Protein AF-A0A8J7KG77-F1 (afdb_monomer_lite)

Structure (mmCIF, N/CA/C/O backbone):
data_AF-A0A8J7KG77-F1
#
_entry.id   AF-A0A8J7KG77-F1
#
loop_
_atom_site.group_PDB
_atom_site.id
_atom_site.type_symbol
_atom_site.label_atom_id
_atom_site.label_alt_id
_atom_site.label_comp_id
_atom_site.label_asym_id
_atom_site.label_entity_id
_atom_site.label_seq_id
_atom_site.pdbx_PDB_ins_code
_atom_site.Cartn_x
_atom_site.Cartn_y
_atom_site.Cartn_z
_atom_site.occupancy
_atom_site.B_iso_or_equiv
_atom_site.auth_seq_id
_atom_site.auth_comp_id
_atom_site.auth_asym_id
_atom_site.auth_atom_id
_atom_site.pdbx_PDB_model_num
ATOM 1 N N . MET A 1 1 ? 40.906 -51.447 -86.843 1.00 43.44 1 MET A N 1
ATOM 2 C CA . MET A 1 1 ? 41.491 -51.907 -85.567 1.00 43.44 1 MET A CA 1
ATOM 3 C C . MET A 1 1 ? 42.726 -51.058 -85.313 1.00 43.44 1 MET A C 1
ATOM 5 O O . MET A 1 1 ? 43.750 -51.293 -85.937 1.00 43.44 1 MET A O 1
ATOM 9 N N . GLY A 1 2 ? 42.571 -49.980 -84.543 1.00 38.06 2 GLY A N 1
ATOM 10 C CA . GLY A 1 2 ? 43.665 -49.085 -84.164 1.00 38.06 2 GLY A CA 1
ATOM 11 C C . GLY A 1 2 ? 44.073 -49.408 -82.734 1.00 38.06 2 GLY A C 1
ATOM 12 O O . GLY A 1 2 ? 43.233 -49.362 -81.841 1.00 38.06 2 GLY A O 1
ATOM 13 N N . ASN A 1 3 ? 45.322 -49.816 -82.546 1.00 41.53 3 ASN A N 1
ATOM 14 C CA . ASN A 1 3 ? 45.841 -50.273 -81.262 1.00 41.53 3 ASN A CA 1
ATOM 15 C C . ASN A 1 3 ? 46.031 -49.085 -80.308 1.00 41.53 3 ASN A C 1
ATOM 17 O O . ASN A 1 3 ? 46.708 -48.119 -80.659 1.00 41.53 3 ASN A O 1
ATOM 21 N N . ILE A 1 4 ? 45.487 -49.187 -79.094 1.00 41.19 4 ILE A N 1
ATOM 22 C CA . ILE A 1 4 ? 45.813 -48.290 -77.980 1.00 41.19 4 ILE A CA 1
ATOM 23 C C . ILE A 1 4 ? 47.243 -48.617 -77.528 1.00 41.19 4 ILE A C 1
ATOM 25 O O . ILE A 1 4 ? 47.527 -49.735 -77.099 1.00 41.19 4 ILE A O 1
ATOM 29 N N . ARG A 1 5 ? 48.160 -47.650 -77.648 1.00 48.25 5 ARG A N 1
ATOM 30 C CA . ARG A 1 5 ? 49.465 -47.700 -76.977 1.00 48.25 5 ARG A CA 1
ATOM 31 C C . ARG A 1 5 ? 49.256 -47.276 -75.527 1.00 48.25 5 ARG A C 1
ATOM 33 O O . ARG A 1 5 ? 48.979 -46.112 -75.270 1.00 48.25 5 ARG A O 1
ATOM 40 N N . ILE A 1 6 ? 49.396 -48.220 -74.600 1.00 50.28 6 ILE A N 1
ATOM 41 C CA . ILE A 1 6 ? 49.445 -47.936 -73.164 1.00 50.28 6 ILE A CA 1
ATOM 42 C C . ILE A 1 6 ? 50.819 -47.314 -72.884 1.00 50.28 6 ILE A C 1
ATOM 44 O O . ILE A 1 6 ? 51.839 -48.006 -72.928 1.00 50.28 6 ILE A O 1
ATOM 48 N N . GLY A 1 7 ? 50.846 -45.993 -72.691 1.00 53.00 7 GLY A N 1
ATOM 49 C CA . GLY A 1 7 ? 52.005 -45.281 -72.158 1.00 53.00 7 GLY A CA 1
ATOM 50 C C . GLY A 1 7 ? 52.327 -45.802 -70.759 1.00 53.00 7 GLY A C 1
ATOM 51 O O . GLY A 1 7 ? 51.435 -46.217 -70.024 1.00 53.00 7 GLY A O 1
ATOM 52 N N . THR A 1 8 ? 53.611 -45.856 -70.416 1.00 53.44 8 THR A N 1
ATOM 53 C CA . THR A 1 8 ? 54.102 -46.362 -69.128 1.00 53.44 8 THR A CA 1
ATOM 54 C C . THR A 1 8 ? 53.321 -45.755 -67.962 1.00 53.44 8 THR A C 1
ATOM 56 O O . THR A 1 8 ? 53.142 -44.542 -67.933 1.00 53.44 8 THR A O 1
ATOM 59 N N . THR A 1 9 ? 52.922 -46.581 -66.991 1.00 55.03 9 THR A N 1
ATOM 60 C CA . THR A 1 9 ? 52.127 -46.238 -65.791 1.00 55.03 9 THR A CA 1
ATOM 61 C C . THR A 1 9 ? 52.545 -44.963 -65.050 1.00 55.03 9 THR A C 1
ATOM 63 O O . THR A 1 9 ? 51.719 -44.401 -64.349 1.00 55.03 9 THR A O 1
ATOM 66 N N . ARG A 1 10 ? 53.783 -44.482 -65.220 1.00 57.12 10 ARG A N 1
ATOM 67 C CA . ARG A 1 10 ? 54.266 -43.204 -64.672 1.00 57.12 10 ARG A CA 1
ATOM 68 C C . ARG A 1 10 ? 53.520 -41.967 -65.190 1.00 57.12 10 ARG A C 1
ATOM 70 O O . ARG A 1 10 ? 53.177 -41.136 -64.375 1.00 57.12 10 ARG A O 1
ATOM 77 N N . GLY A 1 11 ? 53.195 -41.876 -66.483 1.00 58.28 11 GLY A N 1
ATOM 78 C CA . GLY A 1 11 ? 52.527 -40.676 -67.024 1.00 58.28 11 GLY A CA 1
ATOM 79 C C . GLY A 1 11 ? 51.079 -40.518 -66.550 1.00 58.28 11 GLY A C 1
ATOM 80 O O . GLY A 1 11 ? 50.645 -39.422 -66.251 1.00 58.28 11 GLY A O 1
ATOM 81 N N . PHE A 1 12 ? 50.357 -41.633 -66.399 1.00 59.19 12 PHE A N 1
ATOM 82 C CA . PHE A 1 12 ? 49.005 -41.631 -65.827 1.00 59.19 12 PHE A CA 1
ATOM 83 C C . PHE A 1 12 ? 49.008 -41.329 -64.320 1.00 59.19 12 PHE A C 1
ATOM 85 O O . PHE A 1 12 ? 48.017 -40.846 -63.795 1.00 59.19 12 PHE A O 1
ATOM 92 N N . LEU A 1 13 ? 50.097 -41.656 -63.616 1.00 59.12 13 LEU A N 1
ATOM 93 C CA . LEU A 1 13 ? 50.251 -41.327 -62.200 1.00 59.12 13 LEU A CA 1
ATOM 94 C C . LEU A 1 13 ? 50.571 -39.843 -62.010 1.00 59.12 13 LEU A C 1
ATOM 96 O O . LEU A 1 13 ? 49.993 -39.253 -61.111 1.00 59.12 13 LEU A O 1
ATOM 100 N N . ASP A 1 14 ? 51.418 -39.255 -62.859 1.00 67.56 14 ASP A N 1
ATOM 101 C CA . ASP A 1 14 ? 51.724 -37.818 -62.823 1.00 67.56 14 ASP A CA 1
ATOM 102 C C . ASP A 1 14 ? 50.456 -36.986 -63.118 1.00 67.56 14 ASP A C 1
ATOM 104 O O . ASP A 1 14 ? 50.104 -36.124 -62.323 1.00 67.56 14 ASP A O 1
ATOM 108 N N . ASP A 1 15 ? 49.677 -37.349 -64.150 1.00 67.25 15 ASP A N 1
ATOM 109 C CA . ASP A 1 15 ? 48.393 -36.686 -64.456 1.00 67.25 15 ASP A CA 1
ATOM 110 C C . ASP A 1 15 ? 47.363 -36.812 -63.306 1.00 67.25 15 ASP A C 1
ATOM 112 O O . ASP A 1 15 ? 46.512 -35.946 -63.123 1.00 67.25 15 ASP A O 1
ATOM 116 N N . VAL A 1 16 ? 47.392 -37.911 -62.538 1.00 67.69 16 VAL A N 1
ATOM 117 C CA . VAL A 1 16 ? 46.506 -38.108 -61.373 1.00 67.69 16 VAL A CA 1
ATOM 118 C C . VAL A 1 16 ? 46.992 -37.321 -60.156 1.00 67.69 16 VAL A C 1
ATOM 120 O O . VAL A 1 16 ? 46.157 -36.881 -59.374 1.00 67.69 16 VAL A O 1
ATOM 123 N N . VAL A 1 17 ? 48.305 -37.144 -59.987 1.00 72.69 17 VAL A N 1
ATOM 124 C CA . VAL A 1 17 ? 48.879 -36.308 -58.921 1.00 72.69 17 VAL A CA 1
ATOM 125 C C . VAL A 1 17 ? 48.512 -34.844 -59.150 1.00 72.69 17 VAL A C 1
ATOM 127 O O . VAL A 1 17 ? 47.977 -34.234 -58.233 1.00 72.69 17 VAL A O 1
ATOM 130 N N . ASP A 1 18 ? 48.656 -34.338 -60.377 1.00 73.38 18 ASP A N 1
ATOM 131 C CA . ASP A 1 18 ? 48.292 -32.954 -60.716 1.00 73.38 18 ASP A CA 1
ATOM 132 C C . ASP A 1 18 ? 46.799 -32.671 -60.436 1.00 73.38 18 ASP A C 1
ATOM 134 O O . ASP A 1 18 ? 46.448 -31.648 -59.860 1.00 73.38 18 ASP A O 1
ATOM 138 N N . VAL A 1 19 ? 45.903 -33.617 -60.755 1.00 74.31 19 VAL A N 1
ATOM 139 C CA . VAL A 1 19 ? 44.462 -33.482 -60.457 1.00 74.31 19 VAL A CA 1
ATOM 140 C C . VAL A 1 19 ? 44.166 -33.535 -58.954 1.00 74.31 19 VAL A C 1
ATOM 142 O O . VAL A 1 19 ? 43.202 -32.923 -58.501 1.00 74.31 19 VAL A O 1
ATOM 145 N N . VAL A 1 20 ? 44.937 -34.295 -58.172 1.00 76.44 20 VAL A N 1
ATOM 146 C CA . VAL A 1 20 ? 44.760 -34.359 -56.712 1.00 76.44 20 VAL A CA 1
ATOM 147 C C . VAL A 1 20 ? 45.238 -33.070 -56.050 1.00 76.44 20 VAL A C 1
ATOM 149 O O . VAL A 1 20 ? 44.567 -32.611 -55.128 1.00 76.44 20 VAL A O 1
ATOM 152 N N . ASP A 1 21 ? 46.329 -32.482 -56.538 1.00 79.00 21 ASP A N 1
ATOM 153 C CA . ASP A 1 21 ? 46.842 -31.199 -56.054 1.00 79.00 21 ASP A CA 1
ATOM 154 C C . ASP A 1 21 ? 45.856 -30.060 -56.384 1.00 79.00 21 ASP A C 1
ATOM 156 O O . ASP A 1 21 ? 45.461 -29.330 -55.480 1.00 79.00 21 ASP A O 1
ATOM 160 N N . ASP A 1 22 ? 45.323 -30.003 -57.614 1.00 81.44 22 ASP A N 1
ATOM 161 C CA . ASP A 1 22 ? 44.280 -29.033 -58.005 1.00 81.44 22 ASP A CA 1
ATOM 162 C C . ASP A 1 22 ? 43.001 -29.156 -57.146 1.00 81.44 22 ASP A C 1
ATOM 164 O O . ASP A 1 22 ? 42.331 -28.168 -56.834 1.00 81.44 22 ASP A O 1
ATOM 168 N N . VAL A 1 23 ? 42.621 -30.385 -56.771 1.00 81.69 23 VAL A N 1
ATOM 169 C CA . VAL A 1 23 ? 41.482 -30.628 -55.869 1.00 81.69 23 VAL A CA 1
ATOM 170 C C . VAL A 1 23 ? 41.816 -30.220 -54.433 1.00 81.69 23 VAL A C 1
ATOM 172 O O . VAL A 1 23 ? 40.918 -29.770 -53.725 1.00 81.69 23 VAL A O 1
ATOM 175 N N . GLY A 1 24 ? 43.072 -30.368 -54.008 1.00 84.25 24 GLY A N 1
ATOM 176 C CA . GLY A 1 24 ? 43.566 -29.884 -52.720 1.00 84.25 24 GLY A CA 1
ATOM 177 C C . GLY A 1 24 ? 43.442 -28.369 -52.606 1.00 84.25 24 GLY A C 1
ATOM 178 O O . GLY A 1 24 ? 42.773 -27.896 -51.692 1.00 84.25 24 GLY A O 1
ATOM 179 N N . ASP A 1 25 ? 43.958 -27.637 -53.594 1.00 85.19 25 ASP A N 1
ATOM 180 C CA . ASP A 1 25 ? 43.878 -26.171 -53.647 1.00 85.19 25 ASP A CA 1
ATOM 181 C C . ASP A 1 25 ? 42.415 -25.683 -53.613 1.00 85.19 25 ASP A C 1
ATOM 183 O O . ASP A 1 25 ? 42.076 -24.749 -52.890 1.00 85.19 25 ASP A O 1
ATOM 187 N N . PHE A 1 26 ? 41.503 -26.364 -54.320 1.00 87.50 26 PHE A N 1
ATOM 188 C CA . PHE A 1 26 ? 40.073 -26.028 -54.284 1.00 87.50 26 PHE A CA 1
ATOM 189 C C . PHE A 1 26 ? 39.419 -26.274 -52.913 1.00 87.50 26 PHE A C 1
ATOM 191 O O . PHE A 1 26 ? 38.477 -25.573 -52.537 1.00 87.50 26 PHE A O 1
ATOM 198 N N . ILE A 1 27 ? 39.861 -27.302 -52.182 1.00 87.12 27 ILE A N 1
ATOM 199 C CA . ILE A 1 27 ? 39.361 -27.597 -50.833 1.00 87.12 27 ILE A CA 1
ATOM 200 C C . ILE A 1 27 ? 39.870 -26.552 -49.839 1.00 87.12 27 ILE A C 1
ATOM 202 O O . ILE A 1 27 ? 39.088 -26.119 -48.993 1.00 87.12 27 ILE A O 1
ATOM 206 N N . ASP A 1 28 ? 41.129 -26.136 -49.962 1.00 89.12 28 ASP A N 1
ATOM 207 C CA . ASP A 1 28 ? 41.726 -25.111 -49.105 1.00 89.12 28 ASP A CA 1
ATOM 208 C C . ASP A 1 28 ? 41.032 -23.753 -49.323 1.00 89.12 28 ASP A C 1
ATOM 210 O O . ASP A 1 28 ? 40.540 -23.166 -48.359 1.00 89.12 28 ASP A O 1
ATOM 214 N N . ASP A 1 29 ? 40.821 -23.336 -50.579 1.00 90.62 29 ASP A N 1
ATOM 215 C CA . ASP A 1 29 ? 40.049 -22.125 -50.918 1.00 90.62 29 ASP A CA 1
ATOM 216 C C . ASP A 1 29 ? 38.616 -22.16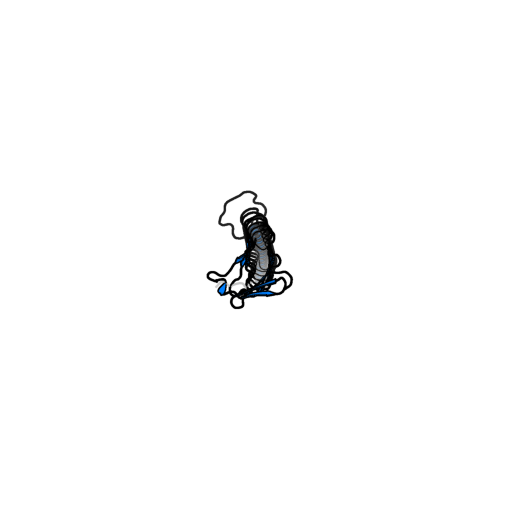1 -50.343 1.00 90.62 29 ASP A C 1
ATOM 218 O O . ASP A 1 29 ? 38.069 -21.149 -49.896 1.00 90.62 29 ASP A O 1
ATOM 222 N N . ALA A 1 30 ? 37.974 -23.334 -50.361 1.00 86.00 30 ALA A N 1
ATOM 223 C CA . ALA A 1 30 ? 36.634 -23.510 -49.806 1.00 86.00 30 ALA A CA 1
ATOM 224 C C . ALA A 1 30 ? 36.619 -23.486 -48.268 1.00 86.00 30 ALA A C 1
ATOM 226 O O . ALA A 1 30 ? 35.611 -23.083 -47.683 1.00 86.00 30 ALA A O 1
ATOM 227 N N . SER A 1 31 ? 37.703 -23.925 -47.622 1.00 92.88 31 SER A N 1
ATOM 228 C CA . SER A 1 31 ? 37.875 -23.853 -46.170 1.00 92.88 31 SER A CA 1
ATOM 229 C C . SER A 1 31 ? 38.064 -22.408 -45.720 1.00 92.88 31 SER A C 1
ATOM 231 O O . SER A 1 31 ? 37.349 -21.968 -44.823 1.00 92.88 31 SER A O 1
ATOM 233 N N . ASP A 1 32 ? 38.937 -21.656 -46.393 1.00 91.94 32 ASP A N 1
ATOM 234 C CA . ASP A 1 32 ? 39.175 -20.238 -46.101 1.00 91.94 32 ASP A CA 1
ATOM 235 C C . ASP A 1 32 ? 37.878 -19.423 -46.250 1.00 91.94 32 ASP A C 1
ATOM 237 O O . ASP A 1 32 ? 37.508 -18.644 -45.373 1.00 91.94 32 ASP A O 1
ATOM 241 N N . ALA A 1 33 ? 37.101 -19.683 -47.309 1.00 89.38 33 ALA A N 1
ATOM 242 C CA . ALA A 1 33 ? 35.799 -19.043 -47.498 1.00 89.38 33 ALA A CA 1
ATOM 243 C C . ALA A 1 33 ? 34.773 -19.403 -46.403 1.00 89.38 33 ALA A C 1
ATOM 245 O O . ALA A 1 33 ? 33.877 -18.610 -46.111 1.00 89.38 33 ALA A O 1
ATOM 246 N N . ALA A 1 34 ? 34.855 -20.603 -45.819 1.00 89.06 34 ALA A N 1
ATOM 247 C CA . ALA A 1 34 ? 33.977 -21.009 -44.724 1.00 89.06 34 ALA A CA 1
ATOM 248 C C . ALA A 1 34 ? 34.350 -20.316 -43.404 1.00 89.06 34 ALA A C 1
ATOM 250 O O . ALA A 1 34 ? 33.449 -19.964 -42.637 1.00 89.06 34 ALA A O 1
ATOM 251 N N . ASP A 1 35 ? 35.642 -20.093 -43.164 1.00 92.50 35 ASP A N 1
ATOM 252 C CA . ASP A 1 35 ? 36.131 -19.338 -42.009 1.00 92.50 35 ASP A CA 1
ATOM 253 C C . ASP A 1 35 ? 35.710 -17.861 -42.102 1.00 92.50 35 ASP A C 1
ATOM 255 O O . ASP A 1 35 ? 35.105 -17.354 -41.158 1.00 92.50 35 ASP A O 1
ATOM 259 N N . ASP A 1 36 ? 35.852 -17.222 -43.272 1.00 92.56 36 ASP A N 1
ATOM 260 C CA . ASP A 1 36 ? 35.374 -15.847 -43.515 1.00 92.56 36 ASP A CA 1
ATOM 261 C C . ASP A 1 36 ? 33.859 -15.692 -43.252 1.00 92.56 36 ASP A C 1
ATOM 263 O O . ASP A 1 36 ? 33.392 -14.688 -42.699 1.00 92.56 36 ASP A O 1
ATOM 267 N N . ILE A 1 37 ? 33.059 -16.694 -43.641 1.00 91.50 37 ILE A N 1
ATOM 268 C CA . ILE A 1 37 ? 31.612 -16.710 -43.376 1.00 91.50 37 ILE A CA 1
ATOM 269 C C . ILE A 1 37 ? 31.336 -16.822 -41.875 1.00 91.50 37 ILE A C 1
ATOM 271 O O . ILE A 1 37 ? 30.443 -16.136 -41.377 1.00 91.50 37 ILE A O 1
ATOM 275 N N . ASN A 1 38 ? 32.067 -17.675 -41.154 1.00 89.44 38 ASN A N 1
ATOM 276 C CA . ASN A 1 38 ? 31.894 -17.824 -39.709 1.00 89.44 38 ASN A CA 1
ATOM 277 C C . ASN A 1 38 ? 32.277 -16.546 -38.958 1.00 89.44 38 ASN A C 1
ATOM 279 O O . ASN A 1 38 ? 31.547 -16.148 -38.052 1.00 89.44 38 ASN A O 1
ATOM 283 N N . ASP A 1 39 ? 33.359 -15.880 -39.359 1.00 91.31 39 ASP A N 1
ATOM 284 C CA . ASP A 1 39 ? 33.757 -14.592 -38.788 1.00 91.31 39 ASP A CA 1
ATOM 285 C C . ASP A 1 39 ? 32.677 -13.531 -39.028 1.00 91.31 39 ASP A C 1
ATOM 287 O O . ASP A 1 39 ? 32.239 -12.876 -38.084 1.00 91.31 39 ASP A O 1
ATOM 291 N N . THR A 1 40 ? 32.133 -13.459 -40.247 1.00 91.56 40 THR A N 1
ATOM 292 C CA . THR A 1 40 ? 31.016 -12.552 -40.568 1.00 91.56 40 THR A CA 1
ATOM 293 C C . THR A 1 40 ? 29.765 -12.856 -39.731 1.00 91.56 40 THR A C 1
ATOM 295 O O . THR A 1 40 ? 29.065 -11.944 -39.301 1.00 91.56 40 THR A O 1
ATOM 298 N N . ILE A 1 41 ? 29.449 -14.134 -39.495 1.00 90.06 41 ILE A N 1
ATOM 299 C CA . ILE A 1 41 ? 28.313 -14.530 -38.646 1.00 90.06 41 ILE A CA 1
ATOM 300 C C . ILE A 1 41 ? 28.536 -14.082 -37.201 1.00 90.06 41 ILE A C 1
ATOM 302 O O . ILE A 1 41 ? 27.587 -13.616 -36.576 1.00 90.06 41 ILE A O 1
ATOM 306 N N . ASN A 1 42 ? 29.758 -14.212 -36.682 1.00 85.50 42 ASN A N 1
ATOM 307 C CA . ASN A 1 42 ? 30.088 -13.771 -35.329 1.00 85.50 42 ASN A CA 1
ATOM 308 C C . ASN A 1 42 ? 29.999 -12.244 -35.202 1.00 85.50 42 ASN A C 1
ATOM 310 O O . ASN A 1 42 ? 29.415 -11.764 -34.238 1.00 85.50 42 ASN A O 1
ATOM 314 N N . GLU A 1 43 ? 30.490 -11.493 -36.194 1.00 88.94 43 GLU A N 1
ATOM 315 C CA . GLU A 1 43 ? 30.331 -10.031 -36.243 1.00 88.94 43 GLU A CA 1
ATOM 316 C C . GLU A 1 43 ? 28.849 -9.626 -36.274 1.00 88.94 43 GLU A C 1
ATOM 318 O O . GLU A 1 43 ? 28.433 -8.757 -35.516 1.00 88.94 43 GLU A O 1
ATOM 323 N N . ILE A 1 44 ? 28.020 -10.303 -37.080 1.00 87.69 44 ILE A N 1
ATOM 324 C CA . ILE A 1 44 ? 26.569 -10.056 -37.120 1.00 87.69 44 ILE A CA 1
ATOM 325 C C . ILE A 1 44 ? 25.895 -10.408 -35.785 1.00 87.69 44 ILE A C 1
ATOM 327 O O . ILE A 1 44 ? 24.965 -9.717 -35.378 1.00 87.69 44 ILE A O 1
ATOM 331 N N . ASP A 1 45 ? 26.306 -11.487 -35.114 1.00 87.75 45 ASP A N 1
ATOM 332 C CA . ASP A 1 45 ? 25.754 -11.874 -33.808 1.00 87.75 45 ASP A CA 1
ATOM 333 C C . ASP A 1 45 ? 26.096 -10.839 -32.728 1.00 87.75 45 ASP A C 1
ATOM 335 O O . ASP A 1 45 ? 25.254 -10.539 -31.882 1.00 87.75 45 ASP A O 1
ATOM 339 N N . ASP A 1 46 ? 27.294 -10.257 -32.778 1.00 74.75 46 ASP A N 1
ATOM 340 C CA . ASP A 1 46 ? 27.700 -9.170 -31.885 1.00 74.75 46 ASP A CA 1
ATOM 341 C C . ASP A 1 46 ? 26.964 -7.859 -32.211 1.00 74.75 46 ASP A C 1
ATOM 343 O O . ASP A 1 46 ? 26.395 -7.256 -31.303 1.00 74.75 46 ASP A O 1
ATOM 347 N N . ASP A 1 47 ? 26.822 -7.489 -33.489 1.00 82.62 47 ASP A N 1
ATOM 348 C CA . ASP A 1 47 ? 26.005 -6.338 -33.907 1.00 82.62 47 ASP A CA 1
ATOM 349 C C . ASP A 1 47 ? 24.531 -6.499 -33.482 1.00 82.62 47 ASP A C 1
ATOM 351 O O . ASP A 1 47 ? 23.877 -5.540 -33.076 1.00 82.62 47 ASP A O 1
ATOM 355 N N . ILE A 1 48 ? 23.973 -7.714 -33.561 1.00 78.12 48 ILE A N 1
ATOM 356 C CA . ILE A 1 48 ? 22.601 -7.999 -33.115 1.00 78.12 48 ILE A CA 1
ATOM 357 C C . ILE A 1 48 ? 22.471 -7.863 -31.594 1.00 78.12 48 ILE A C 1
ATOM 359 O O . ILE A 1 48 ? 21.424 -7.401 -31.136 1.00 78.12 48 ILE A O 1
ATOM 363 N N . LYS A 1 49 ? 23.488 -8.253 -30.814 1.00 71.38 49 LYS A N 1
ATOM 364 C CA . LYS A 1 49 ? 23.500 -8.041 -29.356 1.00 71.38 49 LYS A CA 1
ATOM 365 C C . LYS A 1 49 ? 23.564 -6.558 -29.017 1.00 71.38 49 LYS A C 1
ATOM 367 O O . LYS A 1 49 ? 22.754 -6.115 -28.214 1.00 71.38 49 LYS A O 1
ATOM 372 N N . ASP A 1 50 ? 24.435 -5.800 -29.679 1.00 70.25 50 ASP A N 1
ATOM 373 C CA . ASP A 1 50 ? 24.550 -4.353 -29.472 1.00 70.25 50 ASP A CA 1
ATOM 374 C C . ASP A 1 50 ? 23.233 -3.637 -29.822 1.00 70.25 50 ASP A C 1
ATOM 376 O O . ASP A 1 50 ? 22.755 -2.792 -29.069 1.00 70.25 50 ASP A O 1
ATOM 380 N N . ILE A 1 51 ? 22.578 -4.033 -30.921 1.00 70.44 51 ILE A N 1
ATOM 381 C CA . ILE A 1 51 ? 21.251 -3.522 -31.295 1.00 70.44 51 ILE A CA 1
ATOM 382 C C . ILE A 1 51 ? 20.181 -3.929 -30.269 1.00 70.44 51 ILE A C 1
ATOM 384 O O . ILE A 1 51 ? 19.278 -3.145 -29.987 1.00 70.44 51 ILE A O 1
ATOM 388 N N . ALA A 1 52 ? 20.230 -5.152 -29.734 1.00 61.50 52 ALA A N 1
ATOM 389 C CA . ALA A 1 52 ? 19.279 -5.608 -28.721 1.00 61.50 52 ALA A CA 1
ATOM 390 C C . ALA A 1 52 ? 19.430 -4.829 -27.405 1.00 61.50 52 ALA A C 1
ATOM 392 O O . ALA A 1 52 ? 18.415 -4.465 -26.815 1.00 61.50 52 ALA A O 1
ATOM 393 N N . ASP A 1 53 ? 20.664 -4.516 -27.010 1.00 59.62 53 ASP A N 1
ATOM 394 C CA . ASP A 1 53 ? 20.961 -3.670 -25.854 1.00 59.62 53 ASP A CA 1
ATOM 395 C C . ASP A 1 53 ? 20.493 -2.216 -26.095 1.00 59.62 53 ASP A C 1
ATOM 397 O O . ASP A 1 53 ? 19.900 -1.612 -25.204 1.00 59.62 53 ASP A O 1
ATOM 401 N N . GLU A 1 54 ? 20.621 -1.675 -27.317 1.00 57.53 54 GLU A N 1
ATOM 402 C CA . GLU A 1 54 ? 20.069 -0.351 -27.676 1.00 57.53 54 GLU A CA 1
ATOM 403 C C . GLU A 1 54 ? 18.529 -0.272 -27.581 1.00 57.53 54 GLU A C 1
ATOM 405 O O . GLU A 1 54 ? 17.981 0.817 -27.402 1.00 57.53 54 GLU A O 1
ATOM 410 N N . PHE A 1 55 ? 17.810 -1.397 -27.693 1.00 56.03 55 PHE A N 1
ATOM 411 C CA . PHE A 1 55 ? 16.349 -1.443 -27.530 1.00 56.03 55 PHE A CA 1
ATOM 412 C C . PHE A 1 55 ? 15.887 -1.641 -26.079 1.00 56.03 55 PHE A C 1
ATOM 414 O O . PHE A 1 55 ? 14.709 -1.404 -25.799 1.00 56.03 55 PHE A O 1
ATOM 421 N N . ASP A 1 56 ? 16.773 -2.058 -25.172 1.00 53.47 56 ASP A N 1
ATOM 422 C CA . ASP A 1 56 ? 16.483 -2.165 -23.734 1.00 53.47 56 ASP A CA 1
ATOM 423 C C . ASP A 1 56 ? 16.793 -0.856 -22.967 1.00 53.47 56 ASP A C 1
ATOM 425 O O . ASP A 1 56 ? 16.438 -0.731 -21.794 1.00 53.47 56 ASP A O 1
ATOM 429 N N . ASP A 1 57 ? 17.342 0.160 -23.645 1.00 47.91 57 ASP A N 1
ATOM 430 C CA . ASP A 1 57 ? 17.661 1.494 -23.106 1.00 47.91 57 ASP A CA 1
ATOM 431 C C . ASP A 1 57 ? 16.548 2.549 -23.330 1.00 47.91 57 ASP A C 1
ATOM 433 O O . ASP A 1 57 ? 16.807 3.752 -23.468 1.00 47.91 57 ASP A O 1
ATOM 437 N N . ASP A 1 58 ? 15.274 2.144 -23.321 1.00 49.50 58 ASP A N 1
ATOM 438 C CA . ASP A 1 58 ? 14.174 3.111 -23.225 1.00 49.50 58 ASP A CA 1
ATOM 439 C C . ASP A 1 58 ? 14.127 3.726 -21.807 1.00 49.50 58 ASP A C 1
ATOM 441 O O . ASP A 1 58 ? 13.452 3.241 -20.894 1.00 49.50 58 ASP A O 1
ATOM 445 N N . ASP A 1 59 ? 14.782 4.890 -21.700 1.00 52.53 59 ASP A N 1
ATOM 446 C CA . ASP A 1 59 ? 14.285 6.103 -21.032 1.00 52.53 59 ASP A CA 1
ATOM 447 C C . ASP A 1 59 ? 14.960 6.541 -19.720 1.00 52.53 59 ASP A C 1
ATOM 449 O O . ASP A 1 59 ? 14.347 6.539 -18.646 1.00 52.53 59 ASP A O 1
ATOM 453 N N . ASP A 1 60 ? 16.186 7.057 -19.851 1.00 54.22 60 ASP A N 1
ATOM 454 C CA . ASP A 1 60 ? 16.817 7.916 -18.838 1.00 54.22 60 ASP A CA 1
ATOM 455 C C . ASP A 1 60 ? 17.105 9.359 -19.319 1.00 54.22 60 ASP A C 1
ATOM 457 O O . ASP A 1 60 ? 17.763 10.104 -18.596 1.00 54.22 60 ASP A O 1
ATOM 461 N N . ASN A 1 61 ? 16.609 9.807 -20.488 1.00 41.91 61 ASN A N 1
ATOM 462 C CA . ASN A 1 61 ? 16.734 11.213 -20.939 1.00 41.91 61 ASN A CA 1
ATOM 463 C C . ASN A 1 61 ? 15.716 11.642 -22.032 1.00 41.91 61 ASN A C 1
ATOM 465 O O . ASN A 1 61 ? 16.126 12.146 -23.078 1.00 41.91 61 ASN A O 1
ATOM 469 N N . ASP A 1 62 ? 14.402 11.520 -21.812 1.00 43.59 62 ASP A N 1
ATOM 470 C CA . ASP A 1 62 ? 13.434 12.350 -22.557 1.00 43.59 62 ASP A CA 1
ATOM 471 C C . ASP A 1 62 ? 12.804 13.414 -21.647 1.00 43.59 62 ASP A C 1
ATOM 473 O O . ASP A 1 62 ? 11.850 13.184 -20.899 1.00 43.59 62 ASP A O 1
ATOM 477 N N . ASP A 1 63 ? 13.347 14.629 -21.702 1.00 40.38 63 ASP A N 1
ATOM 478 C CA . ASP A 1 63 ? 12.787 15.810 -21.054 1.00 40.38 63 ASP A CA 1
ATOM 479 C C . ASP A 1 63 ? 11.569 16.393 -21.799 1.00 40.38 63 ASP A C 1
ATOM 481 O O . ASP A 1 63 ? 10.996 17.400 -21.362 1.00 40.38 63 ASP A O 1
ATOM 485 N N . ASN A 1 64 ? 11.094 15.754 -22.875 1.00 40.00 64 ASN A N 1
ATOM 486 C CA . ASN A 1 64 ? 10.038 16.289 -23.716 1.00 40.00 64 ASN A CA 1
ATOM 487 C C . ASN A 1 64 ? 8.770 15.426 -23.722 1.00 40.00 64 ASN A C 1
ATOM 489 O O . ASN A 1 64 ? 8.620 14.434 -24.421 1.00 40.00 64 ASN A O 1
ATOM 493 N N . GLY A 1 65 ? 7.777 15.898 -22.969 1.00 46.03 65 GLY A N 1
ATOM 494 C CA . GLY A 1 65 ? 6.453 15.299 -22.863 1.00 46.03 65 GLY A CA 1
ATOM 495 C C . GLY A 1 65 ? 5.745 14.965 -24.166 1.00 46.03 65 GLY A C 1
ATOM 496 O O . GLY A 1 65 ? 4.982 15.784 -24.677 1.00 46.03 65 GLY A O 1
ATOM 497 N N . GLY A 1 66 ? 5.881 13.720 -24.602 1.00 33.19 66 GLY A N 1
ATOM 498 C CA . GLY A 1 66 ? 4.930 13.043 -25.467 1.00 33.19 66 GLY A CA 1
ATOM 499 C C . GLY A 1 66 ? 3.898 12.292 -24.629 1.00 33.19 66 GLY A C 1
ATOM 500 O O . GLY A 1 66 ? 4.240 11.406 -23.856 1.00 33.19 66 GLY A O 1
ATOM 501 N N . SER A 1 67 ? 2.623 12.647 -24.786 1.00 46.59 67 SER A N 1
ATOM 502 C CA . SER A 1 67 ? 1.473 11.836 -24.366 1.00 46.59 67 SER A CA 1
ATOM 503 C C . SER A 1 67 ? 1.417 10.574 -25.233 1.00 46.59 67 SER A C 1
ATOM 505 O O . SER A 1 67 ? 0.609 10.504 -26.158 1.00 46.59 67 SER A O 1
ATOM 507 N N . ASP A 1 68 ? 2.303 9.609 -24.995 1.00 49.12 68 ASP A N 1
ATOM 508 C CA . ASP A 1 68 ? 2.121 8.263 -25.528 1.00 49.12 68 ASP A CA 1
ATOM 509 C C . ASP A 1 68 ? 1.472 7.381 -24.461 1.00 49.12 68 ASP A C 1
ATOM 511 O O . ASP A 1 68 ? 2.095 6.929 -23.504 1.00 49.12 68 ASP A O 1
ATOM 515 N N . ASN A 1 69 ? 0.183 7.131 -24.656 1.00 41.91 69 ASN A N 1
ATOM 516 C CA . ASN A 1 69 ? -0.652 6.316 -23.785 1.00 41.91 69 ASN A CA 1
ATOM 517 C C . ASN A 1 69 ? -0.372 4.802 -23.956 1.00 41.91 69 ASN A C 1
ATOM 519 O O . ASN A 1 69 ? -1.124 3.988 -23.424 1.00 41.91 69 ASN A O 1
ATOM 523 N N . ASN A 1 70 ? 0.656 4.425 -24.731 1.00 45.34 70 ASN A N 1
ATOM 524 C CA . ASN A 1 70 ? 1.116 3.052 -24.959 1.00 45.34 70 ASN A CA 1
ATOM 525 C C . ASN A 1 70 ? 2.522 2.775 -24.406 1.00 45.34 70 ASN A C 1
ATOM 527 O O . ASN A 1 70 ? 3.087 1.725 -24.731 1.00 45.34 70 ASN A O 1
ATOM 531 N N . LYS A 1 71 ? 3.102 3.662 -23.583 1.00 52.50 71 LYS A N 1
ATOM 532 C CA . LYS A 1 71 ? 4.371 3.353 -22.915 1.00 52.50 71 LYS A CA 1
ATOM 533 C C . LYS A 1 71 ? 4.176 2.084 -22.084 1.00 52.50 71 LYS A C 1
ATOM 535 O O . LYS A 1 71 ? 3.330 2.042 -21.190 1.00 52.50 71 LYS A O 1
ATOM 540 N N . LYS A 1 72 ? 4.872 1.005 -22.460 1.00 51.88 72 LYS A N 1
ATOM 541 C CA . LYS A 1 72 ? 4.823 -0.258 -21.714 1.00 51.88 72 LYS A CA 1
ATOM 542 C C . LYS A 1 72 ? 5.189 0.045 -20.254 1.00 51.88 72 LYS A C 1
ATOM 544 O O . LYS A 1 72 ? 6.054 0.896 -20.044 1.00 51.88 72 LYS A O 1
ATOM 549 N N . PRO A 1 73 ? 4.565 -0.625 -19.267 1.00 58.69 73 PRO A N 1
ATOM 550 C CA . PRO A 1 73 ? 4.955 -0.447 -17.872 1.00 58.69 73 PRO A CA 1
ATOM 551 C C . PRO A 1 73 ? 6.467 -0.651 -17.751 1.00 58.69 73 PRO A C 1
ATOM 553 O O . PRO A 1 73 ? 6.977 -1.621 -18.327 1.00 58.69 73 PRO A O 1
ATOM 556 N N . LYS A 1 74 ? 7.177 0.237 -17.043 1.00 76.56 74 LYS A N 1
ATOM 557 C CA . LYS A 1 74 ? 8.591 -0.004 -16.718 1.00 76.56 74 LYS A CA 1
ATOM 558 C C . LYS A 1 74 ? 8.627 -1.272 -15.861 1.00 76.56 74 LYS A C 1
ATOM 560 O O . LYS A 1 74 ? 7.889 -1.382 -14.888 1.00 76.56 74 LYS A O 1
ATOM 565 N N . GLN A 1 75 ? 9.393 -2.277 -16.261 1.00 86.56 75 GLN A N 1
ATOM 566 C CA . GLN A 1 75 ? 9.327 -3.602 -15.645 1.00 86.56 75 GLN A CA 1
ATOM 567 C C . GLN A 1 75 ? 10.713 -4.094 -15.256 1.00 86.56 75 GLN A C 1
ATOM 569 O O . GLN A 1 75 ? 11.650 -3.981 -16.041 1.00 86.56 75 GLN A O 1
ATOM 574 N N . GLY A 1 76 ? 10.795 -4.699 -14.077 1.00 88.50 76 GLY A N 1
ATOM 575 C CA . GLY A 1 76 ? 11.932 -5.469 -13.609 1.00 88.50 76 GLY A CA 1
ATOM 576 C C . GLY A 1 76 ? 12.067 -6.826 -14.297 1.00 88.50 76 GLY A C 1
ATOM 577 O O . GLY A 1 76 ? 11.419 -7.127 -15.314 1.00 88.50 76 GLY A O 1
ATOM 578 N N . ASP A 1 77 ? 12.929 -7.661 -13.734 1.00 88.31 77 ASP A N 1
ATOM 579 C CA . ASP A 1 77 ? 13.199 -9.029 -14.155 1.00 88.31 77 ASP A CA 1
ATOM 580 C C . ASP A 1 77 ? 13.101 -10.002 -12.970 1.00 88.31 77 ASP A C 1
ATOM 582 O O . ASP A 1 77 ? 12.276 -9.821 -12.089 1.00 88.31 77 ASP A O 1
ATOM 586 N N . ASN A 1 78 ? 13.843 -11.113 -12.991 1.00 91.81 78 ASN A N 1
ATOM 587 C CA . ASN A 1 78 ? 13.786 -12.101 -11.910 1.00 91.81 78 ASN A CA 1
ATOM 588 C C . ASN A 1 78 ? 14.851 -11.869 -10.819 1.00 91.81 78 ASN A C 1
ATOM 590 O O . ASN A 1 78 ? 15.182 -12.793 -10.066 1.00 91.81 78 ASN A O 1
ATOM 594 N N . ARG A 1 79 ? 15.498 -10.704 -10.822 1.00 94.38 79 ARG A N 1
ATOM 595 C CA . ARG A 1 79 ? 16.577 -10.314 -9.914 1.00 94.38 79 ARG A CA 1
ATOM 596 C C . ARG A 1 79 ? 16.148 -9.053 -9.181 1.00 94.38 79 ARG A C 1
ATOM 598 O O . ARG A 1 79 ? 15.334 -8.299 -9.671 1.00 94.38 79 ARG A O 1
ATOM 605 N N . ASN A 1 80 ? 16.837 -8.753 -8.087 1.00 95.50 80 ASN A N 1
ATOM 606 C CA . ASN A 1 80 ? 16.676 -7.480 -7.395 1.00 95.50 80 ASN A CA 1
ATOM 607 C C . ASN A 1 80 ? 17.011 -6.303 -8.329 1.00 95.50 80 ASN A C 1
ATOM 609 O O . ASN A 1 80 ? 18.159 -6.161 -8.774 1.00 95.50 80 ASN A O 1
ATOM 613 N N . ASN A 1 81 ? 16.038 -5.439 -8.573 1.00 93.19 81 ASN A N 1
ATOM 614 C CA . ASN A 1 81 ? 16.129 -4.287 -9.448 1.00 93.19 81 ASN A CA 1
ATOM 615 C C . ASN A 1 81 ? 16.108 -2.967 -8.661 1.00 93.19 81 ASN A C 1
ATOM 617 O O . ASN A 1 81 ? 15.717 -2.892 -7.496 1.00 93.19 81 ASN A O 1
ATOM 621 N N . ASN A 1 82 ? 16.575 -1.902 -9.311 1.00 95.44 82 ASN A N 1
ATOM 622 C CA . ASN A 1 82 ? 16.453 -0.529 -8.829 1.00 95.44 82 ASN A CA 1
ATOM 623 C C . ASN A 1 82 ? 15.784 0.287 -9.934 1.00 95.44 82 ASN A C 1
ATOM 625 O O . ASN A 1 82 ? 16.457 0.776 -10.840 1.00 95.44 82 ASN A O 1
ATOM 629 N N . LEU A 1 83 ? 14.459 0.347 -9.883 1.00 93.88 83 LEU A N 1
ATOM 630 C CA . LEU A 1 83 ? 13.606 0.932 -10.904 1.00 93.88 83 LEU A CA 1
ATOM 631 C C . LEU A 1 83 ? 13.233 2.359 -10.508 1.00 93.88 83 LEU A C 1
ATOM 633 O O . LEU A 1 83 ? 12.970 2.644 -9.338 1.00 93.88 83 LEU A O 1
ATOM 637 N N . LYS A 1 84 ? 13.214 3.265 -11.488 1.00 95.88 84 LYS A N 1
ATOM 638 C CA . LYS A 1 84 ? 12.877 4.673 -11.267 1.00 95.88 84 LYS A CA 1
ATOM 639 C C . LYS A 1 84 ? 11.919 5.185 -12.337 1.00 95.88 84 LYS A C 1
ATOM 641 O O . LYS A 1 84 ? 12.163 5.019 -13.535 1.00 95.88 84 LYS A O 1
ATOM 646 N N . GLY A 1 85 ? 10.859 5.837 -11.882 1.00 92.69 85 GLY A N 1
ATOM 647 C CA . GLY A 1 85 ? 9.927 6.608 -12.685 1.00 92.69 85 GLY A CA 1
ATOM 648 C C . GLY A 1 85 ? 10.525 7.928 -13.159 1.00 92.69 85 GLY A C 1
ATOM 649 O O . GLY A 1 85 ? 11.730 8.201 -13.068 1.00 92.69 85 GLY A O 1
ATOM 650 N N . THR A 1 86 ? 9.667 8.753 -13.723 1.00 91.94 86 THR A N 1
ATOM 651 C CA . THR A 1 86 ? 9.958 10.027 -14.363 1.00 91.94 86 THR A CA 1
ATOM 652 C C . THR A 1 86 ? 9.524 11.170 -13.443 1.00 91.94 86 THR A C 1
ATOM 654 O O . THR A 1 86 ? 9.912 11.192 -12.290 1.00 91.94 86 THR A O 1
ATOM 657 N N . ASN A 1 87 ? 8.849 12.207 -13.930 1.00 93.38 87 ASN A N 1
ATOM 658 C CA . ASN A 1 87 ? 8.145 13.167 -13.061 1.00 93.38 87 ASN A CA 1
ATOM 659 C C . ASN A 1 87 ? 6.674 13.279 -13.502 1.00 93.38 87 ASN A C 1
ATOM 661 O O . ASN A 1 87 ? 6.069 14.352 -13.417 1.00 93.38 87 ASN A O 1
ATOM 665 N N . ARG A 1 88 ? 6.175 12.210 -14.115 1.00 94.69 88 ARG A N 1
ATOM 666 C CA . ARG A 1 88 ? 4.831 12.023 -14.647 1.00 94.69 88 ARG A CA 1
ATOM 667 C C . ARG A 1 88 ? 4.310 10.733 -14.037 1.00 94.69 88 ARG A C 1
ATOM 669 O O . ARG A 1 88 ? 5.114 9.913 -13.641 1.00 94.69 88 ARG A O 1
ATOM 676 N N . ASP A 1 89 ? 3.007 10.545 -14.131 1.00 95.94 89 ASP A N 1
ATOM 677 C CA . ASP A 1 89 ? 2.331 9.304 -13.777 1.00 95.94 89 ASP A CA 1
ATOM 678 C C . ASP A 1 89 ? 2.981 8.107 -14.494 1.00 95.94 89 ASP A C 1
ATOM 680 O O . ASP A 1 89 ? 2.916 7.977 -15.726 1.00 95.94 89 ASP A O 1
ATOM 684 N N . ASP A 1 90 ? 3.613 7.236 -13.721 1.00 93.31 90 ASP A N 1
ATOM 685 C CA . ASP A 1 90 ? 4.295 6.038 -14.177 1.00 93.31 90 ASP A CA 1
ATOM 686 C C . ASP A 1 90 ? 3.567 4.770 -13.714 1.00 93.31 90 ASP A C 1
ATOM 688 O O . ASP A 1 90 ? 2.781 4.747 -12.769 1.00 93.31 90 ASP A O 1
ATOM 692 N N . SER A 1 91 ? 3.823 3.663 -14.411 1.00 96.31 91 SER A N 1
ATOM 693 C CA . SER A 1 91 ? 3.417 2.334 -13.958 1.00 96.31 91 SER A CA 1
ATOM 694 C C . SER A 1 91 ? 4.629 1.420 -13.980 1.00 96.31 91 SER A C 1
ATOM 696 O O . SER A 1 91 ? 5.199 1.179 -15.051 1.00 96.31 91 SER A O 1
ATOM 698 N N . ILE A 1 92 ? 5.034 0.948 -12.800 1.00 95.31 92 ILE A N 1
ATOM 699 C CA . ILE A 1 92 ? 6.297 0.235 -12.595 1.00 95.31 92 ILE A CA 1
ATOM 700 C C . ILE A 1 92 ? 6.053 -1.073 -11.841 1.00 95.31 92 ILE A C 1
ATOM 702 O O . ILE A 1 92 ? 5.394 -1.060 -10.809 1.00 95.31 92 ILE A O 1
ATOM 706 N N . SER A 1 93 ? 6.589 -2.191 -12.336 1.00 96.88 93 SER A N 1
ATOM 707 C CA . SER A 1 93 ? 6.462 -3.521 -11.710 1.00 96.88 93 SER A CA 1
ATOM 708 C C . SER A 1 93 ? 7.832 -4.163 -11.492 1.00 96.88 93 SER A C 1
ATOM 710 O O . SER A 1 93 ? 8.638 -4.190 -12.423 1.00 96.88 93 SER A O 1
ATOM 712 N N . GLY A 1 94 ? 8.092 -4.659 -10.280 1.00 96.00 94 GLY A N 1
ATOM 713 C CA . GLY A 1 94 ? 9.339 -5.317 -9.870 1.00 96.00 94 GLY A CA 1
ATOM 714 C C . GLY A 1 94 ? 9.484 -6.750 -10.391 1.00 96.00 94 GLY A C 1
ATOM 715 O O . GLY A 1 94 ? 10.547 -7.135 -10.869 1.00 96.00 94 GLY A O 1
ATOM 716 N N . LYS A 1 95 ? 8.366 -7.483 -10.488 1.00 96.19 95 LYS A N 1
ATOM 717 C CA . LYS A 1 95 ? 8.280 -8.915 -10.827 1.00 96.19 95 LYS A CA 1
ATOM 718 C C . LYS A 1 95 ? 8.806 -9.853 -9.739 1.00 96.19 95 LYS A C 1
ATOM 720 O O . LYS A 1 95 ? 8.025 -10.255 -8.888 1.00 96.19 95 LYS A O 1
ATOM 725 N N . LEU A 1 96 ? 10.027 -10.379 -9.856 1.00 95.06 96 LEU A N 1
ATOM 726 C CA . LEU A 1 96 ? 10.583 -11.269 -8.832 1.00 95.06 96 LEU A CA 1
ATOM 727 C C . LEU A 1 96 ? 11.883 -10.683 -8.316 1.00 95.06 96 LEU A C 1
ATOM 729 O O . LEU A 1 96 ? 12.753 -10.329 -9.102 1.00 95.06 96 LEU A O 1
ATOM 733 N N . GLY A 1 97 ? 12.112 -10.818 -7.020 1.00 96.06 97 GLY A N 1
ATOM 734 C CA . GLY A 1 97 ? 13.333 -10.337 -6.395 1.00 96.06 97 GLY A CA 1
ATOM 735 C C . GLY A 1 97 ? 12.987 -9.354 -5.298 1.00 96.06 97 GLY A C 1
ATOM 736 O O . GLY A 1 97 ? 11.835 -9.097 -5.028 1.00 96.06 97 GLY A O 1
ATOM 737 N N . ASN A 1 98 ? 14.001 -8.863 -4.599 1.00 98.38 98 ASN A N 1
ATOM 738 C CA . ASN A 1 98 ? 13.798 -7.825 -3.595 1.00 98.38 98 ASN A CA 1
ATOM 739 C C . ASN A 1 98 ? 14.145 -6.485 -4.232 1.00 98.38 98 ASN A C 1
ATOM 741 O O . ASN A 1 98 ? 15.328 -6.111 -4.287 1.00 98.38 98 ASN A O 1
ATOM 745 N N . ASP A 1 99 ? 13.135 -5.794 -4.719 1.00 98.06 99 ASP A N 1
ATOM 746 C CA . ASP A 1 99 ? 13.260 -4.642 -5.583 1.00 98.06 99 ASP A CA 1
ATOM 747 C C . ASP A 1 99 ? 13.246 -3.329 -4.810 1.00 98.06 99 ASP A C 1
ATOM 749 O O . ASP A 1 99 ? 12.812 -3.205 -3.661 1.00 98.06 99 ASP A O 1
ATOM 753 N N . ARG A 1 100 ? 13.792 -2.304 -5.456 1.00 98.38 100 ARG A N 1
ATOM 754 C CA . ARG A 1 100 ? 13.630 -0.912 -5.060 1.00 98.38 100 ARG A CA 1
ATOM 755 C C . ARG A 1 100 ? 12.957 -0.181 -6.208 1.00 98.38 100 ARG A C 1
ATOM 757 O O . ARG A 1 100 ? 13.514 -0.150 -7.301 1.00 98.38 100 ARG A O 1
ATOM 764 N N . ILE A 1 101 ? 11.817 0.442 -5.943 1.00 98.25 101 ILE A N 1
ATOM 765 C CA . ILE A 1 101 ? 11.021 1.157 -6.940 1.00 98.25 101 ILE A CA 1
ATOM 766 C C . ILE A 1 101 ? 10.761 2.578 -6.438 1.00 98.25 101 ILE A C 1
ATOM 768 O O . ILE A 1 101 ? 10.252 2.757 -5.337 1.00 98.25 101 ILE A O 1
ATOM 772 N N . GLU A 1 102 ? 11.133 3.584 -7.227 1.00 98.31 102 GLU A N 1
ATOM 773 C CA . GLU A 1 102 ? 10.901 5.007 -6.931 1.00 98.31 102 GLU A CA 1
ATOM 774 C C . GLU A 1 102 ? 10.009 5.625 -8.021 1.00 98.31 102 GLU A C 1
ATOM 776 O O . GLU A 1 102 ? 10.440 5.668 -9.172 1.00 98.31 102 GLU A O 1
ATOM 781 N N . GLY A 1 103 ? 8.810 6.108 -7.682 1.00 97.25 103 GLY A N 1
ATOM 782 C CA . GLY A 1 103 ? 7.875 6.783 -8.600 1.00 97.25 103 GLY A CA 1
ATOM 783 C C . GLY A 1 103 ? 8.318 8.202 -8.977 1.00 97.25 103 GLY A C 1
ATOM 784 O O . GLY A 1 103 ? 8.436 8.531 -10.159 1.00 97.25 103 GLY A O 1
ATOM 785 N N . ARG A 1 104 ? 8.794 8.956 -7.973 1.00 97.19 104 ARG A N 1
ATOM 786 C CA . ARG A 1 104 ? 9.293 10.347 -8.001 1.00 97.19 104 ARG A CA 1
ATOM 787 C C . ARG A 1 104 ? 8.210 11.419 -7.969 1.00 97.19 104 ARG A C 1
ATOM 789 O O . ARG A 1 104 ? 8.111 12.141 -6.991 1.00 97.19 104 ARG A O 1
ATOM 796 N N . LYS A 1 105 ? 7.570 11.740 -9.082 1.00 96.00 105 LYS A N 1
ATOM 797 C CA . LYS A 1 105 ? 6.501 12.745 -9.099 1.00 96.00 105 LYS A CA 1
ATOM 798 C C . LYS A 1 105 ? 5.469 12.284 -10.091 1.00 96.00 105 LYS A C 1
ATOM 800 O O . LYS A 1 105 ? 5.862 11.821 -11.153 1.00 96.00 105 LYS A O 1
ATOM 805 N N . GLY A 1 106 ? 4.231 12.683 -9.863 1.00 97.00 106 GLY A N 1
ATOM 806 C CA . GLY A 1 106 ? 3.114 12.225 -10.680 1.00 97.00 106 GLY A CA 1
ATOM 807 C C . GLY A 1 106 ? 2.229 11.352 -9.818 1.00 97.00 106 GLY A C 1
ATOM 808 O O . GLY A 1 106 ? 2.557 11.143 -8.666 1.00 97.00 106 GLY A O 1
ATOM 809 N N . ASP A 1 107 ? 1.096 10.928 -10.351 1.00 98.44 107 ASP A N 1
ATOM 810 C CA . ASP A 1 107 ? 0.234 9.961 -9.676 1.00 98.44 107 ASP A CA 1
ATOM 811 C C . ASP A 1 107 ? 0.636 8.558 -10.174 1.00 98.44 107 ASP A C 1
ATOM 813 O O . ASP A 1 107 ? 0.236 8.131 -11.265 1.00 98.44 107 ASP A O 1
ATOM 817 N N . ASP A 1 108 ? 1.496 7.875 -9.425 1.00 98.31 108 ASP A N 1
ATOM 818 C CA . ASP A 1 108 ? 2.199 6.667 -9.855 1.00 98.31 108 ASP A CA 1
ATOM 819 C C . ASP A 1 108 ? 1.477 5.372 -9.459 1.00 98.31 108 ASP A C 1
ATOM 821 O O . ASP A 1 108 ? 0.715 5.306 -8.500 1.00 98.31 108 ASP A O 1
ATOM 825 N N . ARG A 1 109 ? 1.737 4.287 -10.199 1.00 98.50 109 ARG A N 1
ATOM 826 C CA . ARG A 1 109 ? 1.340 2.920 -9.822 1.00 98.50 109 ARG A CA 1
ATOM 827 C C . ARG A 1 109 ? 2.546 2.011 -9.705 1.00 98.50 109 ARG A C 1
ATOM 829 O O . ARG A 1 109 ? 3.144 1.648 -10.724 1.00 98.50 109 ARG A O 1
ATOM 836 N N . LEU A 1 110 ? 2.867 1.598 -8.488 1.00 98.56 110 LEU A N 1
ATOM 837 C CA . LEU A 1 110 ? 4.052 0.807 -8.178 1.00 98.56 110 LEU A CA 1
ATOM 838 C C . LEU A 1 110 ? 3.647 -0.585 -7.678 1.00 98.56 110 LEU A C 1
ATOM 840 O O . LEU A 1 110 ? 2.849 -0.708 -6.752 1.00 98.56 110 LEU A O 1
ATOM 844 N N . PHE A 1 111 ? 4.220 -1.628 -8.275 1.00 98.56 111 PHE A N 1
ATOM 845 C CA . PHE A 1 111 ? 3.976 -3.029 -7.925 1.00 98.56 111 PHE A CA 1
ATOM 846 C C . PHE A 1 111 ? 5.305 -3.701 -7.546 1.00 98.56 111 PHE A C 1
ATOM 848 O O . PHE A 1 111 ? 6.202 -3.762 -8.386 1.00 98.56 111 PHE A O 1
ATOM 855 N N . GLY A 1 112 ? 5.449 -4.188 -6.310 1.00 98.38 112 GLY A N 1
ATOM 856 C CA . GLY A 1 112 ? 6.608 -4.991 -5.882 1.00 98.38 112 GLY A CA 1
ATOM 857 C C . GLY A 1 112 ? 6.563 -6.415 -6.444 1.00 98.38 112 GLY A C 1
ATOM 858 O O . GLY A 1 112 ? 7.539 -6.906 -7.001 1.00 98.38 112 GLY A O 1
ATOM 859 N N . ASP A 1 113 ? 5.359 -6.992 -6.476 1.00 98.38 113 ASP A N 1
ATOM 860 C CA . ASP A 1 113 ? 5.040 -8.336 -6.964 1.00 98.38 113 ASP A CA 1
ATOM 861 C C . ASP A 1 113 ? 5.530 -9.475 -6.048 1.00 98.38 113 ASP A C 1
ATOM 863 O O . ASP A 1 113 ? 4.739 -9.997 -5.261 1.00 98.38 113 ASP A O 1
ATOM 867 N N . GLN A 1 114 ? 6.752 -9.985 -6.204 1.00 98.25 114 GLN A N 1
ATOM 868 C CA . GLN A 1 114 ? 7.265 -11.112 -5.413 1.00 98.25 114 GLN A CA 1
ATOM 869 C C . GLN A 1 114 ? 8.637 -10.796 -4.839 1.00 98.25 114 GLN A C 1
ATOM 871 O O . GLN A 1 114 ? 9.608 -10.729 -5.584 1.00 98.25 114 GLN A O 1
ATOM 876 N N . GLY A 1 115 ? 8.755 -10.884 -3.524 1.00 98.50 115 GLY A N 1
ATOM 877 C CA . GLY A 1 115 ? 9.980 -10.669 -2.777 1.00 98.50 115 GLY A CA 1
ATOM 878 C C . GLY A 1 115 ? 9.752 -9.632 -1.693 1.00 98.50 115 GLY A C 1
ATOM 879 O O . GLY A 1 115 ? 8.627 -9.336 -1.342 1.00 98.50 115 GLY A O 1
ATOM 880 N N . ASN A 1 116 ? 10.834 -9.181 -1.069 1.00 98.81 116 ASN A N 1
ATOM 881 C CA . ASN A 1 116 ? 10.769 -8.171 -0.017 1.00 98.81 116 ASN A CA 1
ATOM 882 C C . ASN A 1 116 ? 11.168 -6.823 -0.616 1.00 98.81 116 ASN A C 1
ATOM 884 O O . ASN A 1 116 ? 12.366 -6.494 -0.682 1.00 98.81 116 ASN A O 1
ATOM 888 N N . ASP A 1 117 ? 10.176 -6.063 -1.037 1.00 98.81 117 ASP A N 1
ATOM 889 C CA . ASP A 1 117 ? 10.328 -4.900 -1.888 1.00 98.81 117 ASP A CA 1
ATOM 890 C C . ASP A 1 117 ? 10.344 -3.593 -1.097 1.00 98.81 117 ASP A C 1
ATOM 892 O O . ASP A 1 117 ? 9.969 -3.499 0.076 1.00 98.81 117 ASP A O 1
ATOM 896 N N . ARG A 1 118 ? 10.865 -2.545 -1.736 1.00 98.88 118 ARG A N 1
ATOM 897 C CA . ARG A 1 118 ? 10.825 -1.176 -1.218 1.00 98.88 118 ARG A CA 1
ATOM 898 C C . ARG A 1 118 ? 10.258 -0.239 -2.265 1.00 98.88 118 ARG A C 1
ATOM 900 O O . ARG A 1 118 ? 10.940 0.046 -3.252 1.00 98.88 118 ARG A O 1
ATOM 907 N N . LEU A 1 119 ? 9.063 0.272 -2.012 1.00 98.88 119 LEU A N 1
ATOM 908 C CA . LEU A 1 119 ? 8.331 1.157 -2.910 1.00 98.88 119 LEU A CA 1
ATOM 909 C C . LEU A 1 119 ? 8.279 2.568 -2.316 1.00 98.88 119 LEU A C 1
ATOM 911 O O . LEU A 1 119 ? 8.000 2.737 -1.129 1.00 98.88 119 LEU A O 1
ATOM 915 N N . PHE A 1 120 ? 8.556 3.571 -3.147 1.00 98.88 120 PHE A N 1
ATOM 916 C CA . PHE A 1 120 ? 8.521 4.990 -2.793 1.00 98.88 120 PHE A CA 1
ATOM 917 C C . PHE A 1 120 ? 7.676 5.736 -3.829 1.00 98.88 120 PHE A C 1
ATOM 919 O O . PHE A 1 120 ? 8.110 5.824 -4.978 1.00 98.88 120 PHE A O 1
ATOM 926 N N . GLY A 1 121 ? 6.506 6.247 -3.437 1.00 98.62 121 GLY A N 1
ATOM 927 C CA . GLY A 1 121 ? 5.640 7.073 -4.290 1.00 98.62 121 GLY A CA 1
ATOM 928 C C . GLY A 1 121 ? 6.244 8.454 -4.553 1.00 98.62 121 GLY A C 1
ATOM 929 O O . GLY A 1 121 ? 6.379 8.862 -5.701 1.00 98.62 121 GLY A O 1
ATOM 930 N N . ASP A 1 122 ? 6.810 9.067 -3.501 1.00 98.56 122 ASP A N 1
ATOM 931 C CA . ASP A 1 122 ? 7.332 10.443 -3.492 1.00 98.56 122 ASP A CA 1
ATOM 932 C C . ASP A 1 122 ? 6.150 11.461 -3.589 1.00 98.56 122 ASP A C 1
ATOM 934 O O . ASP A 1 122 ? 5.151 11.254 -2.905 1.00 98.56 122 ASP A O 1
ATOM 938 N N . PRO A 1 123 ? 6.246 12.680 -4.172 1.00 98.56 123 PRO A N 1
ATOM 939 C CA . PRO A 1 123 ? 5.050 13.523 -4.319 1.00 98.56 123 PRO A CA 1
ATOM 940 C C . PRO A 1 123 ? 4.091 13.104 -5.445 1.00 98.56 123 PRO A C 1
ATOM 942 O O . PRO A 1 123 ? 4.423 13.286 -6.616 1.00 98.56 123 PRO A O 1
ATOM 945 N N . GLY A 1 124 ? 2.853 12.779 -5.100 1.00 98.62 124 GLY A N 1
ATOM 946 C CA . GLY A 1 124 ? 1.861 12.204 -6.003 1.00 98.62 124 GLY A CA 1
ATOM 947 C C . GLY A 1 124 ? 0.616 11.756 -5.252 1.00 98.62 124 GLY A C 1
ATOM 948 O O . GLY A 1 124 ? 0.598 11.820 -4.034 1.00 98.62 124 GLY A O 1
ATOM 949 N N . ASN A 1 125 ? -0.457 11.379 -5.943 1.00 98.81 125 ASN A N 1
ATOM 950 C CA . ASN A 1 125 ? -1.437 10.460 -5.360 1.00 98.81 125 ASN A CA 1
ATOM 951 C C . ASN A 1 125 ? -1.116 9.072 -5.911 1.00 98.81 125 ASN A C 1
ATOM 953 O O . ASN A 1 125 ? -1.488 8.766 -7.047 1.00 98.81 125 ASN A O 1
ATOM 957 N N . ASP A 1 126 ? -0.402 8.275 -5.130 1.00 98.88 126 ASP A N 1
ATOM 958 C CA . ASP A 1 126 ? 0.253 7.070 -5.621 1.00 98.88 126 ASP A CA 1
ATOM 959 C C . ASP A 1 126 ? -0.472 5.792 -5.173 1.00 98.88 126 ASP A C 1
ATOM 961 O O . ASP A 1 126 ? -0.898 5.663 -4.026 1.00 98.88 126 ASP A O 1
ATOM 965 N N . ASP A 1 127 ? -0.575 4.811 -6.073 1.00 98.81 127 ASP A N 1
ATOM 966 C CA . ASP A 1 127 ? -1.040 3.453 -5.778 1.00 98.81 127 ASP A CA 1
ATOM 967 C C . ASP A 1 127 ? 0.191 2.542 -5.573 1.00 98.81 127 ASP A C 1
ATOM 969 O O . ASP A 1 127 ? 0.898 2.210 -6.531 1.00 98.81 127 ASP A O 1
ATOM 973 N N . LEU A 1 128 ? 0.455 2.097 -4.342 1.00 98.88 128 LEU A N 1
ATOM 974 C CA . LEU A 1 128 ? 1.572 1.209 -3.998 1.00 98.88 128 LEU A CA 1
ATOM 975 C C . LEU A 1 128 ? 1.057 -0.168 -3.567 1.00 98.88 128 LEU A C 1
ATOM 977 O O . LEU A 1 128 ? 0.336 -0.294 -2.577 1.00 98.88 128 LEU A O 1
ATOM 981 N N . LEU A 1 129 ? 1.473 -1.214 -4.281 1.00 98.88 129 LEU A N 1
ATOM 982 C CA . LEU A 1 129 ? 1.151 -2.608 -3.978 1.00 98.88 129 LEU A CA 1
ATOM 983 C C . LEU A 1 129 ? 2.444 -3.386 -3.706 1.00 98.88 129 LEU A C 1
ATOM 985 O O . LEU A 1 129 ? 3.263 -3.532 -4.612 1.00 98.88 129 LEU A O 1
ATOM 989 N N . GLY A 1 130 ? 2.617 -3.881 -2.478 1.00 98.69 130 GLY A N 1
ATOM 990 C CA . GLY A 1 130 ? 3.776 -4.676 -2.054 1.00 98.69 130 GLY A CA 1
ATOM 991 C C . GLY A 1 130 ? 3.821 -6.016 -2.775 1.00 98.69 130 GLY A C 1
ATOM 992 O O . GLY A 1 130 ? 4.666 -6.231 -3.640 1.00 98.69 130 GLY A O 1
ATOM 993 N N . GLY A 1 131 ? 2.811 -6.853 -2.544 1.00 98.75 131 GLY A N 1
ATOM 994 C CA . GLY A 1 131 ? 2.671 -8.126 -3.239 1.00 98.75 131 GLY A CA 1
ATOM 995 C C . GLY A 1 131 ? 2.857 -9.309 -2.303 1.00 98.75 131 GLY A C 1
ATOM 996 O O . GLY A 1 131 ? 2.016 -9.602 -1.452 1.00 98.75 131 GLY A O 1
ATOM 997 N N . ALA A 1 132 ? 3.889 -10.109 -2.535 1.00 98.56 132 ALA A N 1
ATOM 998 C CA . ALA A 1 132 ? 4.204 -11.234 -1.672 1.00 98.56 132 ALA A CA 1
ATOM 999 C C . ALA A 1 132 ? 5.615 -11.124 -1.119 1.00 98.56 132 ALA A C 1
ATOM 1001 O O . ALA A 1 132 ? 6.569 -11.274 -1.867 1.00 98.56 132 ALA A O 1
ATOM 1002 N N . GLY A 1 133 ? 5.724 -11.088 0.200 1.00 98.69 133 GLY A N 1
ATOM 1003 C CA . GLY A 1 133 ? 6.962 -10.940 0.944 1.00 98.69 133 GLY A CA 1
ATOM 1004 C C . GLY A 1 133 ? 6.792 -9.831 1.969 1.00 98.69 133 GLY A C 1
ATOM 1005 O O . GLY A 1 133 ? 5.694 -9.368 2.205 1.00 98.69 133 GLY A O 1
ATOM 1006 N N . ASN A 1 134 ? 7.860 -9.496 2.679 1.00 98.88 134 ASN A N 1
ATOM 1007 C CA . ASN A 1 134 ? 7.803 -8.473 3.716 1.00 98.88 134 ASN A CA 1
ATOM 1008 C C . ASN A 1 134 ? 8.255 -7.144 3.118 1.00 98.88 134 ASN A C 1
ATOM 1010 O O . ASN A 1 134 ? 9.467 -6.904 2.994 1.00 98.88 134 ASN A O 1
ATOM 1014 N N . ASP A 1 135 ? 7.292 -6.302 2.785 1.00 98.94 135 ASP A N 1
ATOM 1015 C CA . ASP A 1 135 ? 7.497 -5.116 1.972 1.00 98.94 135 ASP A CA 1
ATOM 1016 C C . ASP A 1 135 ? 7.581 -3.837 2.808 1.00 98.94 135 ASP A C 1
ATOM 1018 O O . ASP A 1 135 ? 7.134 -3.748 3.955 1.00 98.94 135 ASP A O 1
ATOM 1022 N N . SER A 1 136 ? 8.209 -2.812 2.234 1.00 98.88 136 SER A N 1
ATOM 1023 C CA . SER A 1 136 ? 8.260 -1.463 2.793 1.00 98.88 136 SER A CA 1
ATOM 1024 C C . SER A 1 136 ? 7.713 -0.473 1.774 1.00 98.88 136 SER A C 1
ATOM 1026 O O . SER A 1 136 ? 8.349 -0.216 0.753 1.00 98.88 136 SER A O 1
ATOM 1028 N N . LEU A 1 137 ? 6.553 0.101 2.069 1.00 98.94 137 LEU A N 1
ATOM 1029 C CA . LEU A 1 137 ? 5.851 1.046 1.207 1.00 98.94 137 LEU A CA 1
ATOM 1030 C C . LEU A 1 137 ? 5.869 2.427 1.859 1.00 98.94 137 LEU A C 1
ATOM 1032 O O . LEU A 1 137 ? 5.521 2.565 3.031 1.00 98.94 137 LEU A O 1
ATOM 1036 N N . VAL A 1 138 ? 6.267 3.442 1.096 1.00 98.94 138 VAL A N 1
ATOM 1037 C CA . VAL A 1 138 ? 6.236 4.847 1.511 1.00 98.94 138 VAL A CA 1
ATOM 1038 C C . VAL A 1 138 ? 5.492 5.640 0.442 1.00 98.94 138 VAL A C 1
ATOM 1040 O O . VAL A 1 138 ? 6.012 5.753 -0.666 1.00 98.94 138 VAL A O 1
ATOM 1043 N N . GLY A 1 139 ? 4.312 6.170 0.770 1.00 98.81 139 GLY A N 1
ATOM 1044 C CA . GLY A 1 139 ? 3.496 6.998 -0.127 1.00 98.81 139 GLY A CA 1
ATOM 1045 C C . GLY A 1 139 ? 4.213 8.307 -0.420 1.00 98.81 139 GLY A C 1
ATOM 1046 O O . GLY A 1 139 ? 4.883 8.445 -1.438 1.00 98.81 139 GLY A O 1
ATOM 1047 N N . GLY A 1 140 ? 4.269 9.190 0.573 1.00 98.81 140 GLY A N 1
ATOM 1048 C CA . GLY A 1 140 ? 5.069 10.403 0.511 1.00 98.81 140 GLY A CA 1
ATOM 1049 C C . GLY A 1 140 ? 4.210 11.638 0.690 1.00 98.81 140 GLY A C 1
ATOM 1050 O O . GLY A 1 140 ? 3.925 12.023 1.821 1.00 98.81 140 GLY A O 1
ATOM 1051 N N . LYS A 1 141 ? 3.927 12.370 -0.389 1.00 98.62 141 LYS A N 1
ATOM 1052 C CA . LYS A 1 141 ? 3.047 13.546 -0.319 1.00 98.62 141 LYS A CA 1
ATOM 1053 C C . LYS A 1 141 ? 1.914 13.421 -1.317 1.00 98.62 141 LYS A C 1
ATOM 1055 O O . LYS A 1 141 ? 2.175 13.575 -2.500 1.00 98.62 141 LYS A O 1
ATOM 1060 N N . GLY A 1 142 ? 0.695 13.524 -0.823 1.00 98.75 142 GLY A N 1
ATOM 1061 C CA . GLY A 1 142 ? -0.544 13.467 -1.583 1.00 98.75 142 GLY A CA 1
ATOM 1062 C C . GLY A 1 142 ? -1.416 12.382 -0.978 1.00 98.75 142 GLY A C 1
ATOM 1063 O O . GLY A 1 142 ? -1.188 12.014 0.161 1.00 98.75 142 GLY A O 1
ATOM 1064 N N . ASN A 1 143 ? -2.496 12.002 -1.650 1.00 98.88 143 ASN A N 1
ATOM 1065 C CA . ASN A 1 143 ? -3.427 11.024 -1.094 1.00 98.88 143 ASN A CA 1
ATOM 1066 C C . ASN A 1 143 ? -3.104 9.657 -1.683 1.00 98.88 143 ASN A C 1
ATOM 1068 O O . ASN A 1 143 ? -3.506 9.379 -2.816 1.00 98.88 143 ASN A O 1
ATOM 1072 N N . ASP A 1 144 ? -2.416 8.831 -0.913 1.00 98.94 144 ASP A N 1
ATOM 1073 C CA . ASP A 1 144 ? -1.828 7.593 -1.406 1.00 98.94 144 ASP A CA 1
ATOM 1074 C C . ASP A 1 144 ? -2.676 6.368 -1.018 1.00 98.94 144 ASP A C 1
ATOM 1076 O O . ASP A 1 144 ? -3.347 6.333 0.021 1.00 98.94 144 ASP A O 1
ATOM 1080 N N . GLU A 1 145 ? -2.663 5.331 -1.858 1.00 98.94 145 GLU A N 1
ATOM 1081 C CA . GLU A 1 145 ? -3.247 4.018 -1.570 1.00 98.94 145 GLU A CA 1
ATOM 1082 C C . GLU A 1 145 ? -2.124 2.987 -1.398 1.00 98.94 145 GLU A C 1
ATOM 1084 O O . GLU A 1 145 ? -1.467 2.598 -2.359 1.00 98.94 145 GLU A O 1
ATOM 1089 N N . LEU A 1 146 ? -1.903 2.516 -0.168 1.00 98.94 146 LEU A N 1
ATOM 1090 C CA . LEU A 1 146 ? -0.858 1.546 0.164 1.00 98.94 146 LEU A CA 1
ATOM 1091 C C . LEU A 1 146 ? -1.478 0.196 0.542 1.00 98.94 146 LEU A C 1
ATOM 1093 O O . LEU A 1 146 ? -2.255 0.092 1.499 1.00 98.94 146 LEU A O 1
ATOM 1097 N N . LEU A 1 147 ? -1.096 -0.855 -0.183 1.00 98.88 147 LEU A N 1
ATOM 1098 C CA . LEU A 1 147 ? -1.505 -2.237 0.055 1.00 98.88 147 LEU A CA 1
ATOM 1099 C C . LEU A 1 147 ? -0.261 -3.115 0.254 1.00 98.88 147 LEU A C 1
ATOM 1101 O O . LEU A 1 147 ? 0.466 -3.349 -0.705 1.00 98.88 147 LEU A O 1
ATOM 1105 N N . GLY A 1 148 ? -0.034 -3.632 1.466 1.00 98.75 148 GLY A N 1
ATOM 1106 C CA . GLY A 1 148 ? 1.069 -4.573 1.737 1.00 98.75 148 GLY A CA 1
ATOM 1107 C C . GLY A 1 148 ? 0.857 -5.937 1.065 1.00 98.75 148 GLY A C 1
ATOM 1108 O O . GLY A 1 148 ? 1.719 -6.454 0.369 1.00 98.75 148 GLY A O 1
ATOM 1109 N N . GLU A 1 149 ? -0.384 -6.424 1.117 1.00 98.69 149 GLU A N 1
ATOM 1110 C CA . GLU A 1 149 ? -0.844 -7.704 0.569 1.00 98.69 149 GLU A CA 1
ATOM 1111 C C . GLU A 1 149 ? -0.441 -8.945 1.378 1.00 98.69 149 GLU A C 1
ATOM 1113 O O . GLU A 1 149 ? -1.229 -9.342 2.236 1.00 98.69 149 GLU A O 1
ATOM 1118 N N . ASN A 1 150 ? 0.636 -9.670 1.068 1.00 98.56 150 ASN A N 1
ATOM 1119 C CA . ASN A 1 150 ? 1.015 -10.868 1.829 1.00 98.56 150 ASN A CA 1
ATOM 1120 C C . ASN A 1 150 ? 2.408 -10.738 2.420 1.00 98.56 150 ASN A C 1
ATOM 1122 O O . ASN A 1 150 ? 3.372 -10.820 1.678 1.00 98.56 150 ASN A O 1
ATOM 1126 N N . GLY A 1 151 ? 2.509 -10.853 3.734 1.00 98.69 151 GLY A N 1
ATOM 1127 C CA . GLY A 1 151 ? 3.759 -10.825 4.468 1.00 98.69 151 GLY A CA 1
ATOM 1128 C C . GLY A 1 151 ? 3.632 -9.868 5.635 1.00 98.69 151 GLY A C 1
ATOM 1129 O O . GLY A 1 151 ? 2.542 -9.434 5.969 1.00 98.69 151 GLY A O 1
ATOM 1130 N N . ASN A 1 152 ? 4.737 -9.635 6.328 1.00 98.81 152 ASN A N 1
ATOM 1131 C CA . ASN A 1 152 ? 4.758 -8.684 7.428 1.00 98.81 152 ASN A CA 1
ATOM 1132 C C . ASN A 1 152 ? 5.292 -7.359 6.894 1.00 98.81 152 ASN A C 1
ATOM 1134 O O . ASN A 1 152 ? 6.515 -7.191 6.784 1.00 98.81 152 ASN A O 1
ATOM 1138 N N . ASP A 1 153 ? 4.381 -6.450 6.587 1.00 98.94 153 ASP A N 1
ATOM 1139 C CA . ASP A 1 153 ? 4.669 -5.253 5.815 1.00 98.94 153 ASP A CA 1
ATOM 1140 C C . ASP A 1 153 ? 4.826 -4.017 6.703 1.00 98.94 153 ASP A C 1
ATOM 1142 O O . ASP A 1 153 ? 4.359 -3.939 7.844 1.00 98.94 153 ASP A O 1
ATOM 1146 N N . THR A 1 154 ? 5.535 -3.017 6.186 1.00 98.94 154 THR A N 1
ATOM 1147 C CA . THR A 1 154 ? 5.631 -1.683 6.788 1.00 98.94 154 THR A CA 1
ATOM 1148 C C . THR A 1 154 ? 5.128 -0.643 5.800 1.00 98.94 154 THR A C 1
ATOM 1150 O O . THR A 1 154 ? 5.720 -0.465 4.738 1.00 98.94 154 THR A O 1
ATOM 1153 N N . LEU A 1 155 ? 4.057 0.056 6.163 1.00 98.94 155 LEU A N 1
ATOM 1154 C CA . LEU A 1 155 ? 3.402 1.070 5.339 1.00 98.94 155 LEU A CA 1
ATOM 1155 C C . LEU A 1 155 ? 3.510 2.438 6.026 1.00 98.94 155 LEU A C 1
ATOM 1157 O O . LEU A 1 155 ? 3.170 2.564 7.203 1.00 98.94 155 LEU A O 1
ATOM 1161 N N . ASP A 1 156 ? 3.953 3.454 5.290 1.00 98.94 156 ASP A N 1
ATOM 1162 C CA . ASP A 1 156 ? 4.027 4.856 5.720 1.00 98.94 156 ASP A CA 1
ATOM 1163 C C . ASP A 1 156 ? 3.325 5.738 4.674 1.00 98.94 156 ASP A C 1
ATOM 1165 O O . ASP A 1 156 ? 3.825 5.868 3.557 1.00 98.94 156 ASP A O 1
ATOM 1169 N N . GLY A 1 157 ? 2.152 6.286 5.003 1.00 98.81 157 GLY A N 1
ATOM 1170 C CA . GLY A 1 157 ? 1.370 7.144 4.098 1.00 98.81 157 GLY A CA 1
ATOM 1171 C C . GLY A 1 157 ? 2.067 8.480 3.847 1.00 98.81 157 GLY A C 1
ATOM 1172 O O . GLY A 1 157 ? 2.287 8.889 2.711 1.00 98.81 157 GLY A O 1
ATOM 1173 N N . GLY A 1 158 ? 2.583 9.090 4.910 1.00 98.81 158 GLY A N 1
ATOM 1174 C CA . GLY A 1 158 ? 3.338 10.327 4.839 1.00 98.81 158 GLY A CA 1
ATOM 1175 C C . GLY A 1 158 ? 2.447 11.541 5.068 1.00 98.81 158 GLY A C 1
ATOM 1176 O O . GLY A 1 158 ? 2.153 11.886 6.210 1.00 98.81 158 GLY A O 1
ATOM 1177 N N . ALA A 1 159 ? 2.149 12.311 4.028 1.00 98.62 159 ALA A N 1
ATOM 1178 C CA . ALA A 1 159 ? 1.363 13.530 4.155 1.00 98.62 159 ALA A CA 1
ATOM 1179 C C . ALA A 1 159 ? 0.238 13.577 3.130 1.00 98.62 159 ALA A C 1
ATOM 1181 O O . ALA A 1 159 ? 0.500 13.812 1.956 1.00 98.62 159 ALA A O 1
ATOM 1182 N N . GLY A 1 160 ? -0.997 13.581 3.605 1.00 98.69 160 GLY A N 1
ATOM 1183 C CA . GLY A 1 160 ? -2.203 13.654 2.802 1.00 98.69 160 GLY A CA 1
ATOM 1184 C C . GLY A 1 160 ? -3.311 12.855 3.460 1.00 98.69 160 GLY A C 1
ATOM 1185 O O . GLY A 1 160 ? -3.373 12.765 4.672 1.00 98.69 160 GLY A O 1
ATOM 1186 N N . THR A 1 161 ? -4.293 12.425 2.685 1.00 98.81 161 THR A N 1
ATOM 1187 C CA . THR A 1 161 ? -5.377 11.564 3.168 1.00 98.81 161 THR A CA 1
ATOM 1188 C C . THR A 1 161 ? -5.143 10.189 2.585 1.00 98.81 161 THR A C 1
ATOM 1190 O O . THR A 1 161 ? -5.553 9.936 1.450 1.00 98.81 161 THR A O 1
ATOM 1193 N N . ASP A 1 162 ? -4.515 9.324 3.367 1.00 98.88 162 ASP A N 1
ATOM 1194 C CA . ASP A 1 162 ? -3.980 8.068 2.868 1.00 98.88 162 ASP A CA 1
ATOM 1195 C C . ASP A 1 162 ? -4.890 6.888 3.224 1.00 98.88 162 ASP A C 1
ATOM 1197 O O . ASP A 1 162 ? -5.610 6.869 4.233 1.00 98.88 162 ASP A O 1
ATOM 1201 N N . PHE A 1 163 ? -4.882 5.869 2.369 1.00 98.81 163 PHE A N 1
ATOM 1202 C CA . PHE A 1 163 ? -5.523 4.588 2.631 1.00 98.81 163 PHE A CA 1
ATOM 1203 C C . PHE A 1 163 ? -4.460 3.510 2.809 1.00 98.81 163 PHE A C 1
ATOM 1205 O O . PHE A 1 163 ? -3.774 3.143 1.861 1.00 98.81 163 PHE A O 1
ATOM 1212 N N . LEU A 1 164 ? -4.360 2.962 4.019 1.00 98.81 164 LEU A N 1
ATOM 1213 C CA . LEU A 1 164 ? -3.378 1.941 4.366 1.00 98.81 164 LEU A CA 1
ATOM 1214 C C . LEU A 1 164 ? -4.075 0.615 4.658 1.00 98.81 164 LEU A C 1
ATOM 1216 O O . LEU A 1 164 ? -4.937 0.510 5.544 1.00 98.81 164 LEU A O 1
ATOM 1220 N N . ARG A 1 165 ? -3.669 -0.428 3.933 1.00 98.50 165 ARG A N 1
ATOM 1221 C CA . ARG A 1 165 ? -4.093 -1.804 4.176 1.00 98.50 165 ARG A CA 1
ATOM 1222 C C . ARG A 1 165 ? -2.892 -2.733 4.283 1.00 98.50 165 ARG A C 1
ATOM 1224 O O . ARG A 1 165 ? -2.229 -2.956 3.280 1.00 98.50 165 ARG A O 1
ATOM 1231 N N . GLY A 1 166 ? -2.704 -3.336 5.457 1.00 98.38 166 GLY A N 1
ATOM 1232 C CA . GLY A 1 166 ? -1.650 -4.326 5.703 1.00 98.38 166 GLY A CA 1
ATOM 1233 C C . GLY A 1 166 ? -1.825 -5.558 4.815 1.00 98.38 166 GLY A C 1
ATOM 1234 O O . GLY A 1 166 ? -1.184 -5.679 3.782 1.00 98.38 166 GLY A O 1
ATOM 1235 N N . GLY A 1 167 ? -2.840 -6.378 5.084 1.00 98.19 167 GLY A N 1
ATOM 1236 C CA . GLY A 1 167 ? -3.187 -7.499 4.211 1.00 98.19 167 GLY A CA 1
ATOM 1237 C C . GLY A 1 167 ? -3.211 -8.823 4.951 1.00 98.19 167 GLY A C 1
ATOM 1238 O O . GLY A 1 167 ? -4.195 -9.114 5.620 1.00 98.19 167 GLY A O 1
ATOM 1239 N N . ASN A 1 168 ? -2.242 -9.701 4.739 1.00 97.94 168 ASN A N 1
ATOM 1240 C CA . ASN A 1 168 ? -2.064 -10.929 5.501 1.00 97.94 168 ASN A CA 1
ATOM 1241 C C . ASN A 1 168 ? -0.680 -10.905 6.137 1.00 97.94 168 ASN A C 1
ATOM 1243 O O . ASN A 1 168 ? 0.284 -10.998 5.399 1.00 97.94 168 ASN A O 1
ATOM 1247 N N . GLY A 1 169 ? -0.599 -11.026 7.452 1.00 98.25 169 GLY A N 1
ATOM 1248 C CA . GLY A 1 169 ? 0.658 -11.025 8.189 1.00 98.25 169 GLY A CA 1
ATOM 1249 C C . GLY A 1 169 ? 0.556 -10.068 9.361 1.00 98.25 169 GLY A C 1
ATOM 1250 O O . GLY A 1 169 ? -0.529 -9.609 9.687 1.00 98.25 169 GLY A O 1
ATOM 1251 N N . ASP A 1 170 ? 1.661 -9.863 10.062 1.00 98.50 170 ASP A N 1
ATOM 1252 C CA . ASP A 1 170 ? 1.699 -8.918 11.175 1.00 98.50 170 ASP A CA 1
ATOM 1253 C C . ASP A 1 170 ? 2.280 -7.595 10.663 1.00 98.50 170 ASP A C 1
ATOM 1255 O O . ASP A 1 170 ? 3.504 -7.476 10.518 1.00 98.50 170 ASP A O 1
ATOM 1259 N N . ASP A 1 171 ? 1.403 -6.628 10.387 1.00 98.75 171 ASP A N 1
ATOM 1260 C CA . ASP A 1 171 ? 1.754 -5.401 9.670 1.00 98.75 171 ASP A CA 1
ATOM 1261 C C . ASP A 1 171 ? 1.968 -4.192 10.594 1.00 98.75 171 ASP A C 1
ATOM 1263 O O . ASP A 1 171 ? 1.396 -4.078 11.685 1.00 98.75 171 ASP A O 1
ATOM 1267 N N . VAL A 1 172 ? 2.778 -3.234 10.138 1.00 98.69 172 VAL A N 1
ATOM 1268 C CA . VAL A 1 172 ? 2.972 -1.931 10.790 1.00 98.69 172 VAL A CA 1
ATOM 1269 C C . VAL A 1 172 ? 2.555 -0.818 9.838 1.00 98.69 172 VAL A C 1
ATOM 1271 O O . VAL A 1 172 ? 3.117 -0.678 8.758 1.00 98.69 172 VAL A O 1
ATOM 1274 N N . MET A 1 173 ? 1.603 0.013 10.256 1.00 98.75 173 MET A N 1
ATOM 1275 C CA . MET A 1 173 ? 1.073 1.115 9.452 1.00 98.75 173 MET A CA 1
ATOM 1276 C C . MET A 1 173 ? 1.237 2.459 10.167 1.00 98.75 173 MET A C 1
ATOM 1278 O O . MET A 1 173 ? 0.886 2.600 11.341 1.00 98.75 173 MET A O 1
ATOM 1282 N N . ILE A 1 174 ? 1.727 3.462 9.448 1.00 98.81 174 ILE A N 1
ATOM 1283 C CA . ILE A 1 174 ? 1.875 4.844 9.905 1.00 98.81 174 ILE A CA 1
ATOM 1284 C C . ILE A 1 174 ? 1.140 5.722 8.894 1.00 98.81 174 ILE A C 1
ATOM 1286 O O . ILE A 1 174 ? 1.508 5.720 7.728 1.00 98.81 174 ILE A O 1
ATOM 1290 N N . GLY A 1 175 ? 0.092 6.427 9.314 1.00 98.62 175 GLY A N 1
ATOM 1291 C CA . GLY A 1 175 ? -0.659 7.321 8.420 1.00 98.62 175 GLY A CA 1
ATOM 1292 C C . GLY A 1 175 ? 0.154 8.567 8.130 1.00 98.62 175 GLY A C 1
ATOM 1293 O O . GLY A 1 175 ? 0.629 8.772 7.021 1.00 98.62 175 GLY A O 1
ATOM 1294 N N . GLY A 1 176 ? 0.468 9.301 9.194 1.00 98.62 176 GLY A N 1
ATOM 1295 C CA . GLY A 1 176 ? 1.288 10.493 9.106 1.00 98.62 176 GLY A CA 1
ATOM 1296 C C . GLY A 1 176 ? 0.418 11.725 9.278 1.00 98.62 176 GLY A C 1
ATOM 1297 O O . GLY A 1 176 ? -0.237 11.864 10.303 1.00 98.62 176 GLY A O 1
ATOM 1298 N N . ALA A 1 177 ? 0.523 12.697 8.378 1.00 98.38 177 ALA A N 1
ATOM 1299 C CA . ALA A 1 177 ? -0.219 13.945 8.488 1.00 98.38 177 ALA A CA 1
ATOM 1300 C C . ALA A 1 177 ? -1.431 13.963 7.556 1.00 98.38 177 ALA A C 1
ATOM 1302 O O . ALA A 1 177 ? -1.250 14.061 6.351 1.00 98.38 177 ALA A O 1
ATOM 1303 N N . GLY A 1 178 ? -2.625 14.108 8.122 1.00 98.44 178 GLY A N 1
ATOM 1304 C CA . GLY A 1 178 ? -3.888 14.252 7.402 1.00 98.44 178 GLY A CA 1
ATOM 1305 C C . GLY A 1 178 ? -4.888 13.183 7.832 1.00 98.44 178 GLY A C 1
ATOM 1306 O O . GLY A 1 178 ? -4.706 12.570 8.868 1.00 98.44 178 GLY A O 1
ATOM 1307 N N . ASP A 1 179 ? -6.033 13.088 7.155 1.00 98.69 179 ASP A N 1
ATOM 1308 C CA . ASP A 1 179 ? -7.152 12.271 7.643 1.00 98.69 179 ASP A CA 1
ATOM 1309 C C . ASP A 1 179 ? -7.065 10.845 7.070 1.00 98.69 179 ASP A C 1
ATOM 1311 O O . ASP A 1 179 ? -7.632 10.575 6.010 1.00 98.69 179 ASP A O 1
ATOM 1315 N N . ASP A 1 180 ? -6.420 9.922 7.779 1.00 98.81 180 ASP A N 1
ATOM 1316 C CA . ASP A 1 180 ? -6.042 8.626 7.207 1.00 98.81 180 ASP A CA 1
ATOM 1317 C C . ASP A 1 180 ? -7.053 7.506 7.487 1.00 98.81 180 ASP A C 1
ATOM 1319 O O . ASP A 1 180 ? -7.889 7.555 8.401 1.00 98.81 180 ASP A O 1
ATOM 1323 N N . VAL A 1 181 ? -7.009 6.446 6.678 1.00 98.50 181 VAL A N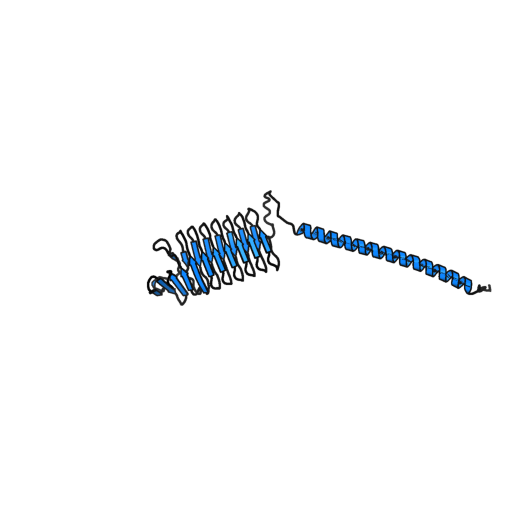 1
ATOM 1324 C CA . VAL A 1 181 ? -7.880 5.273 6.813 1.00 98.50 181 VAL A CA 1
ATOM 1325 C C . VAL A 1 181 ? -7.054 3.998 6.881 1.00 98.50 181 VAL A C 1
ATOM 1327 O O . VAL A 1 181 ? -6.359 3.644 5.938 1.00 98.50 181 VAL A O 1
ATOM 1330 N N . PHE A 1 182 ? -7.236 3.236 7.959 1.00 98.31 182 PHE A N 1
ATOM 1331 C CA . PHE A 1 182 ? -6.488 2.008 8.219 1.00 98.31 182 PHE A CA 1
ATOM 1332 C C . PHE A 1 182 ? -7.375 0.772 8.145 1.00 98.31 182 PHE A C 1
ATOM 1334 O O . PHE A 1 182 ? -8.487 0.743 8.693 1.00 98.31 182 PHE A O 1
ATOM 1341 N N . ALA A 1 183 ? -6.848 -0.290 7.542 1.00 97.00 183 ALA A N 1
ATOM 1342 C CA . ALA A 1 183 ? -7.402 -1.634 7.593 1.00 97.00 183 ALA A CA 1
ATOM 1343 C C . ALA A 1 183 ? -6.272 -2.665 7.735 1.00 97.00 183 ALA A C 1
ATOM 1345 O O . ALA A 1 183 ? -5.641 -3.009 6.746 1.00 97.00 183 ALA A O 1
ATOM 1346 N N . GLY A 1 184 ? -6.066 -3.201 8.943 1.00 96.44 184 GLY A N 1
ATOM 1347 C CA . GLY A 1 184 ? -4.983 -4.161 9.212 1.00 96.44 184 GLY A CA 1
ATOM 1348 C C . GLY A 1 184 ? -4.964 -5.356 8.260 1.00 96.44 184 GLY A C 1
ATOM 1349 O O . GLY A 1 184 ? -3.956 -5.634 7.633 1.00 96.44 184 GLY A O 1
ATOM 1350 N N . GLY A 1 185 ? -6.123 -5.964 8.005 1.00 96.12 185 GLY A N 1
ATOM 1351 C CA . GLY A 1 185 ? -6.140 -7.246 7.300 1.00 96.12 185 GLY A CA 1
ATOM 1352 C C . GLY A 1 185 ? -5.991 -8.372 8.313 1.00 96.12 185 GLY A C 1
ATOM 1353 O O . GLY A 1 185 ? -6.437 -8.168 9.424 1.00 96.12 185 GLY A O 1
ATOM 1354 N N . LYS A 1 186 ? -5.533 -9.568 7.928 1.00 96.19 186 LYS A N 1
ATOM 1355 C CA . LYS A 1 186 ? -5.356 -10.723 8.816 1.00 96.19 186 LYS A CA 1
ATOM 1356 C C . LYS A 1 186 ? -4.034 -10.630 9.564 1.00 96.19 186 LYS A C 1
ATOM 1358 O O . LYS A 1 186 ? -3.016 -10.744 8.908 1.00 96.19 186 LYS A O 1
ATOM 1363 N N . GLY A 1 187 ? -4.072 -10.755 10.884 1.00 96.12 187 GLY A N 1
ATOM 1364 C CA . GLY A 1 187 ? -2.869 -10.968 11.689 1.00 96.12 187 GLY A CA 1
ATOM 1365 C C . GLY A 1 187 ? -2.930 -10.179 12.980 1.00 96.12 187 GLY A C 1
ATOM 1366 O O . GLY A 1 187 ? -4.025 -10.000 13.532 1.00 96.12 187 GLY A O 1
ATOM 1367 N N . ILE A 1 188 ? -1.765 -9.793 13.492 1.00 96.25 188 ILE A N 1
ATOM 1368 C CA . ILE A 1 188 ? -1.621 -8.816 14.569 1.00 96.25 188 ILE A CA 1
ATOM 1369 C C . ILE A 1 188 ? -0.967 -7.564 13.995 1.00 96.25 188 ILE A C 1
ATOM 1371 O O . ILE A 1 188 ? 0.253 -7.479 13.885 1.00 96.25 188 ILE A O 1
ATOM 1375 N N . ASP A 1 189 ? -1.801 -6.572 13.722 1.00 97.62 189 ASP A N 1
ATOM 1376 C CA . ASP A 1 189 ? -1.404 -5.339 13.060 1.00 97.62 189 ASP A CA 1
ATOM 1377 C C . ASP A 1 189 ? -1.280 -4.200 14.064 1.00 97.62 189 ASP A C 1
ATOM 1379 O O . ASP A 1 189 ? -2.059 -4.084 15.018 1.00 97.62 189 ASP A O 1
ATOM 1383 N N . ILE A 1 190 ? -0.323 -3.313 13.827 1.00 96.94 190 ILE A N 1
ATOM 1384 C CA . ILE A 1 190 ? -0.084 -2.122 14.636 1.00 96.94 190 ILE A CA 1
ATOM 1385 C C . ILE A 1 190 ? -0.259 -0.899 13.748 1.00 96.94 190 ILE A C 1
ATOM 1387 O O . ILE A 1 190 ? 0.357 -0.807 12.691 1.00 96.94 190 ILE A O 1
ATOM 1391 N N . CYS A 1 191 ? -1.051 0.072 14.197 1.00 96.31 191 CYS A N 1
ATOM 1392 C CA . CYS A 1 191 ? -1.191 1.342 13.501 1.00 96.31 191 CYS A CA 1
ATOM 1393 C C . CYS A 1 191 ? -0.962 2.558 14.403 1.00 96.31 191 CYS A C 1
ATOM 1395 O O . CYS A 1 191 ? -1.340 2.581 15.583 1.00 96.31 191 CYS A O 1
ATOM 1397 N N . ASN A 1 192 ? -0.369 3.580 13.791 1.00 97.44 192 ASN A N 1
ATOM 1398 C CA . ASN A 1 192 ? -0.236 4.933 14.306 1.00 97.44 192 ASN A CA 1
ATOM 1399 C C . ASN A 1 192 ? -0.897 5.890 13.303 1.00 97.44 192 ASN A C 1
ATOM 1401 O O . ASN A 1 192 ? -0.474 5.935 12.149 1.00 97.44 192 ASN A O 1
ATOM 1405 N N . GLY A 1 193 ? -1.951 6.583 13.728 1.00 97.25 193 GLY A N 1
ATOM 1406 C CA . GLY A 1 193 ? -2.684 7.540 12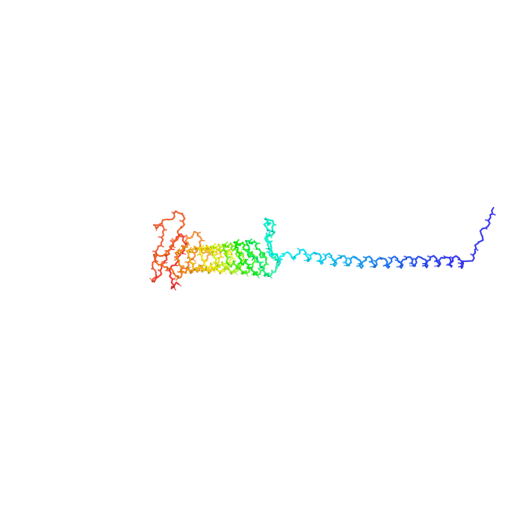.899 1.00 97.25 193 GLY A CA 1
ATOM 1407 C C . GLY A 1 193 ? -1.846 8.771 12.580 1.00 97.25 193 GLY A C 1
ATOM 1408 O O . GLY A 1 193 ? -1.591 9.076 11.423 1.00 97.25 193 GLY A O 1
ATOM 1409 N N . GLY A 1 194 ? -1.293 9.394 13.618 1.00 97.69 194 GLY A N 1
ATOM 1410 C CA . GLY A 1 194 ? -0.614 10.674 13.529 1.00 97.69 194 GLY A CA 1
ATOM 1411 C C . GLY A 1 194 ? -1.587 11.850 13.686 1.00 97.69 194 GLY A C 1
ATOM 1412 O O . GLY A 1 194 ? -2.626 11.751 14.342 1.00 97.69 194 GLY A O 1
ATOM 1413 N N . PRO A 1 195 ? -1.209 13.060 13.242 1.00 97.25 195 PRO A N 1
ATOM 1414 C CA . PRO A 1 195 ? -2.108 14.205 13.270 1.00 97.25 195 PRO A CA 1
ATOM 1415 C C . PRO A 1 195 ? -3.174 14.128 12.175 1.00 97.25 195 PRO A C 1
ATOM 1417 O O . PRO A 1 195 ? -2.847 14.222 11.000 1.00 97.25 195 PRO A O 1
ATOM 1420 N N . GLY A 1 196 ? -4.444 14.180 12.561 1.00 97.75 196 GLY A N 1
ATOM 1421 C CA . GLY A 1 196 ? -5.551 14.186 11.609 1.00 97.75 196 GLY A CA 1
ATOM 1422 C C . GLY A 1 196 ? -6.793 13.578 12.222 1.00 97.75 196 GLY A C 1
ATOM 1423 O O . GLY A 1 196 ? -6.840 13.414 13.436 1.00 97.75 196 GLY A O 1
ATOM 1424 N N . ARG A 1 197 ? -7.833 13.343 11.420 1.00 98.50 197 ARG A N 1
ATOM 1425 C CA . ARG A 1 197 ? -9.035 12.606 11.834 1.00 98.50 197 ARG A CA 1
ATOM 1426 C C . ARG A 1 197 ? -9.015 11.205 11.255 1.00 98.50 197 ARG A C 1
ATOM 1428 O O . ARG A 1 197 ? -9.650 10.947 10.226 1.00 98.50 197 ARG A O 1
ATOM 1435 N N . ASP A 1 198 ? -8.408 10.294 11.993 1.00 98.50 198 ASP A N 1
ATOM 1436 C CA . ASP A 1 198 ? -8.104 8.978 11.456 1.00 98.50 198 ASP A CA 1
ATOM 1437 C C . ASP A 1 198 ? -9.256 7.993 11.637 1.00 98.50 198 ASP A C 1
ATOM 1439 O O . ASP A 1 198 ? -10.100 8.087 12.542 1.00 98.50 198 ASP A O 1
ATOM 1443 N N . ALA A 1 199 ? -9.327 7.032 10.723 1.00 97.75 199 ALA A N 1
ATOM 1444 C CA . ALA A 1 199 ? -10.369 6.028 10.655 1.00 97.75 199 ALA A CA 1
ATOM 1445 C C . ALA A 1 199 ? -9.783 4.618 10.765 1.00 97.75 199 ALA A C 1
ATOM 1447 O O . ALA A 1 199 ? -9.299 4.052 9.788 1.00 97.75 199 ALA A O 1
ATOM 1448 N N . PHE A 1 200 ? -9.938 3.989 11.925 1.00 96.69 200 PHE A N 1
ATOM 1449 C CA . PHE A 1 200 ? -9.457 2.626 12.155 1.00 96.69 200 PHE A CA 1
ATOM 1450 C C . PHE A 1 200 ? -10.567 1.616 11.875 1.00 96.69 200 PHE A C 1
ATOM 1452 O O . PHE A 1 200 ? -11.607 1.606 12.544 1.00 96.69 200 PHE A O 1
ATOM 1459 N N . THR A 1 201 ? -10.392 0.783 10.853 1.00 94.38 201 THR A N 1
ATOM 1460 C CA . THR A 1 201 ? -11.428 -0.151 10.408 1.00 94.38 201 THR A CA 1
ATOM 1461 C C . THR A 1 201 ? -11.406 -1.432 11.229 1.00 94.38 201 THR A C 1
ATOM 1463 O O . THR A 1 201 ? -10.391 -2.110 11.328 1.00 94.38 201 THR A O 1
ATOM 1466 N N . LEU A 1 202 ? -12.565 -1.803 11.773 1.00 91.31 202 LEU A N 1
ATOM 1467 C CA . LEU A 1 202 ? -12.847 -3.159 12.227 1.00 91.31 202 LEU A CA 1
ATOM 1468 C C . LEU A 1 202 ? -13.520 -3.900 11.070 1.00 91.31 202 LEU A C 1
ATOM 1470 O O . LEU A 1 202 ? -14.664 -3.610 10.725 1.00 91.31 202 LEU A O 1
ATOM 1474 N N . ALA A 1 203 ? -12.817 -4.838 10.449 1.00 87.31 203 ALA A N 1
ATOM 1475 C CA . ALA A 1 203 ? -13.303 -5.665 9.354 1.00 87.31 203 ALA A CA 1
ATOM 1476 C C . ALA A 1 203 ? -13.551 -7.109 9.808 1.00 87.31 203 ALA A C 1
ATOM 1478 O O . ALA A 1 203 ? -13.007 -7.588 10.798 1.00 87.31 203 ALA A O 1
ATOM 1479 N N . LYS A 1 204 ? -14.409 -7.816 9.063 1.00 85.44 204 LYS A N 1
ATOM 1480 C CA . LYS A 1 204 ? -14.691 -9.230 9.323 1.00 85.44 204 LYS A CA 1
ATOM 1481 C C . LYS A 1 204 ? -13.507 -10.085 8.866 1.00 85.44 204 LYS A C 1
ATOM 1483 O O . LYS A 1 204 ? -13.224 -10.111 7.670 1.00 85.44 204 LYS A O 1
ATOM 1488 N N . GLY A 1 205 ? -12.954 -10.887 9.766 1.00 84.56 205 GLY A N 1
ATOM 1489 C CA . GLY A 1 205 ? -11.843 -11.794 9.497 1.00 84.56 205 GLY A CA 1
ATOM 1490 C C . GLY A 1 205 ? -10.484 -11.103 9.444 1.00 84.56 205 GLY A C 1
ATOM 1491 O O . GLY A 1 205 ? -9.620 -11.610 8.739 1.00 84.56 205 GLY A O 1
ATOM 1492 N N . GLN A 1 206 ? -10.325 -9.975 10.139 1.00 85.81 206 GLN A N 1
ATOM 1493 C CA . GLN A 1 206 ? -9.059 -9.246 10.248 1.00 85.81 206 GLN A CA 1
ATOM 1494 C C . GLN A 1 206 ? -8.160 -9.808 11.380 1.00 85.81 206 GLN A C 1
ATOM 1496 O O . GLN A 1 206 ? -6.949 -9.692 11.388 1.00 85.81 206 GLN A O 1
ATOM 1501 N N . GLY A 1 207 ? -8.706 -10.492 12.383 1.00 89.19 207 GLY A N 1
ATOM 1502 C CA . GLY A 1 207 ? -7.885 -10.788 13.565 1.00 89.19 207 GLY A CA 1
ATOM 1503 C C . GLY A 1 207 ? -7.718 -9.536 14.428 1.00 89.19 207 GLY A C 1
ATOM 1504 O O . GLY A 1 207 ? -8.734 -9.041 14.921 1.00 89.19 207 GLY A O 1
ATOM 1505 N N . TYR A 1 208 ? -6.492 -9.060 14.664 1.00 92.38 208 TYR A N 1
ATOM 1506 C CA . TYR A 1 208 ? -6.172 -8.102 15.728 1.00 92.38 208 TYR A CA 1
ATOM 1507 C C . TYR A 1 208 ? -5.543 -6.813 15.192 1.00 92.38 208 TYR A C 1
ATOM 1509 O O . TYR A 1 208 ? -4.438 -6.848 14.680 1.00 92.38 208 TYR A O 1
ATOM 1517 N N . LEU A 1 209 ? -6.199 -5.668 15.406 1.00 94.69 209 LEU A N 1
ATOM 1518 C CA . LEU A 1 209 ? -5.635 -4.343 15.114 1.00 94.69 209 LEU A CA 1
ATOM 1519 C C . LEU A 1 209 ? -5.354 -3.580 16.414 1.00 94.69 209 LEU A C 1
ATOM 1521 O O . LEU A 1 209 ? -6.256 -3.427 17.241 1.00 94.69 209 LEU A O 1
ATOM 1525 N N . ILE A 1 210 ? -4.135 -3.077 16.582 1.00 94.94 210 ILE A N 1
ATOM 1526 C CA . ILE A 1 210 ? -3.684 -2.299 17.741 1.00 94.94 210 ILE A CA 1
ATOM 1527 C C . ILE A 1 210 ? -3.461 -0.844 17.320 1.00 94.94 210 ILE A C 1
ATOM 1529 O O . ILE A 1 210 ? -2.544 -0.545 16.562 1.00 94.94 210 ILE A O 1
ATOM 1533 N N . VAL A 1 211 ? -4.267 0.069 17.863 1.00 95.88 211 VAL A N 1
ATOM 1534 C CA . VAL A 1 211 ? -4.171 1.515 17.622 1.00 95.88 211 VAL A CA 1
ATOM 1535 C C . VAL A 1 211 ? -3.408 2.180 18.766 1.00 95.88 211 VAL A C 1
ATOM 1537 O O . VAL A 1 211 ? -3.900 2.228 19.901 1.00 95.88 211 VAL A O 1
ATOM 1540 N N . GLN A 1 212 ? -2.215 2.705 18.482 1.00 94.31 212 GLN A N 1
ATOM 1541 C CA . GLN A 1 212 ? -1.305 3.208 19.518 1.00 94.31 212 GLN A CA 1
ATOM 1542 C C . GLN A 1 212 ? -1.569 4.658 19.942 1.00 94.31 212 GLN A C 1
ATOM 1544 O O . GLN A 1 212 ? -1.245 5.029 21.068 1.00 94.31 212 GLN A O 1
ATOM 1549 N N . ASP A 1 213 ? -2.140 5.499 19.092 1.00 94.19 213 ASP A N 1
ATOM 1550 C CA . ASP A 1 213 ? -2.176 6.953 19.300 1.00 94.19 213 ASP A CA 1
ATOM 1551 C C . ASP A 1 213 ? -3.572 7.574 19.154 1.00 94.19 213 ASP A C 1
ATOM 1553 O O . ASP A 1 213 ? -3.691 8.786 19.021 1.00 94.19 213 ASP A O 1
ATOM 1557 N N . TYR A 1 214 ? -4.622 6.758 19.277 1.00 94.50 214 TYR A N 1
ATOM 1558 C CA . TYR A 1 214 ? -6.017 7.186 19.150 1.00 94.50 214 TYR A CA 1
ATOM 1559 C C . TYR A 1 214 ? -6.350 8.458 19.953 1.00 94.50 214 TYR A C 1
ATOM 1561 O O . TYR A 1 214 ? -6.191 8.517 21.180 1.00 94.50 214 TYR A O 1
ATOM 1569 N N . GLN A 1 215 ? -6.927 9.440 19.270 1.00 93.06 215 GLN A N 1
ATOM 1570 C CA . GLN A 1 215 ? -7.293 10.754 19.779 1.00 93.06 215 GLN A CA 1
ATOM 1571 C C . GLN A 1 215 ? -8.814 10.864 19.953 1.00 93.06 215 GLN A C 1
ATOM 1573 O O . GLN A 1 215 ? -9.589 10.944 18.998 1.00 93.06 215 GLN A O 1
ATOM 1578 N N . ASP A 1 216 ? -9.272 10.897 21.209 1.00 90.31 216 ASP A N 1
ATOM 1579 C CA . ASP A 1 216 ? -10.703 10.986 21.524 1.00 90.31 216 ASP A CA 1
ATOM 1580 C C . ASP A 1 216 ? -11.352 12.261 20.955 1.00 90.31 216 ASP A C 1
ATOM 1582 O O . ASP A 1 216 ? -10.836 13.372 21.085 1.00 90.31 216 ASP A O 1
ATOM 1586 N N . GLY A 1 217 ? -12.519 12.095 20.330 1.00 90.50 217 GLY A N 1
ATOM 1587 C CA . GLY A 1 217 ? -13.264 13.169 19.669 1.00 90.50 217 GLY A CA 1
ATOM 1588 C C . GLY A 1 217 ? -12.684 13.651 18.334 1.00 90.50 217 GLY A C 1
ATOM 1589 O O . GLY A 1 217 ? -13.310 14.504 17.695 1.00 90.50 217 GLY A O 1
ATOM 1590 N N . ILE A 1 218 ? -11.540 13.116 17.911 1.00 94.38 218 ILE A N 1
ATOM 1591 C CA . ILE A 1 218 ? -10.897 13.413 16.629 1.00 94.38 218 ILE A CA 1
ATOM 1592 C C . ILE A 1 218 ? -10.991 12.177 15.729 1.00 94.38 218 ILE A C 1
ATOM 1594 O O . ILE A 1 218 ? -11.615 12.250 14.666 1.00 94.38 218 ILE A O 1
ATOM 1598 N N . ASP A 1 219 ? -10.500 11.043 16.223 1.00 97.12 219 ASP A N 1
ATOM 1599 C CA . ASP A 1 219 ? -10.467 9.783 15.487 1.00 97.12 219 ASP A CA 1
ATOM 1600 C C . ASP A 1 219 ? -11.773 9.006 15.618 1.00 97.12 219 ASP A C 1
ATOM 1602 O O . ASP A 1 219 ? -12.619 9.248 16.494 1.00 97.12 219 ASP A O 1
ATOM 1606 N N . LYS A 1 220 ? -11.938 8.021 14.735 1.00 95.44 220 LYS A N 1
ATOM 1607 C CA . LYS A 1 220 ? -13.100 7.136 14.719 1.00 95.44 220 LYS A CA 1
ATOM 1608 C C . LYS A 1 220 ? -12.713 5.684 14.472 1.00 95.44 220 LYS A C 1
ATOM 1610 O O . LYS A 1 220 ? -11.810 5.362 13.709 1.00 95.44 220 LYS A O 1
ATOM 1615 N N . VAL A 1 221 ? -13.516 4.792 15.043 1.00 93.69 221 VAL A N 1
ATOM 1616 C CA . VAL A 1 221 ? -13.549 3.381 14.650 1.00 93.69 221 VAL A CA 1
ATOM 1617 C C . VAL A 1 221 ? -14.623 3.181 13.584 1.00 93.69 221 VAL A C 1
ATOM 1619 O O . VAL A 1 221 ? -15.809 3.440 13.817 1.00 93.69 221 VAL A O 1
ATOM 1622 N N . SER A 1 222 ? -14.214 2.696 12.417 1.00 92.56 222 SER A N 1
ATOM 1623 C CA . SER A 1 222 ? -15.100 2.350 11.306 1.00 92.56 222 SER A CA 1
ATOM 1624 C C . SER A 1 222 ? -15.575 0.904 11.443 1.00 92.56 222 SER A C 1
ATOM 1626 O O . SER A 1 222 ? -14.777 -0.024 11.513 1.00 92.56 222 SER A O 1
ATOM 1628 N N . LEU A 1 223 ? -16.893 0.695 11.476 1.00 90.38 223 LEU A N 1
ATOM 1629 C CA . LEU A 1 223 ? -17.497 -0.635 11.620 1.00 90.38 223 LEU A CA 1
ATOM 1630 C C . LEU A 1 223 ? -17.862 -1.244 10.259 1.00 90.38 223 LEU A C 1
ATOM 1632 O O . LEU A 1 223 ? -18.193 -0.499 9.328 1.00 90.38 223 LE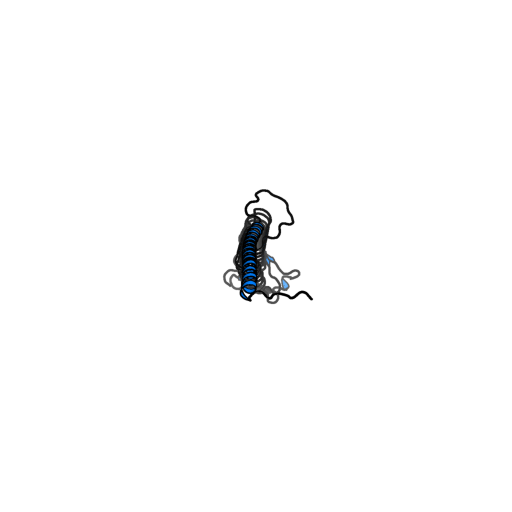U A O 1
ATOM 1636 N N . PRO A 1 224 ? -17.936 -2.587 10.139 1.00 85.69 224 PRO A N 1
ATOM 1637 C CA . PRO A 1 224 ? -18.400 -3.212 8.912 1.00 85.69 224 PRO A CA 1
ATOM 1638 C C . PRO A 1 224 ? -19.821 -2.757 8.577 1.00 85.69 224 PRO A C 1
ATOM 1640 O O . PRO A 1 224 ? -20.670 -2.567 9.455 1.00 85.69 224 PRO A O 1
ATOM 1643 N N . LYS A 1 225 ? -20.116 -2.633 7.282 1.00 87.56 225 LYS A N 1
ATOM 1644 C CA . LYS A 1 225 ? -21.427 -2.179 6.809 1.00 87.56 225 LYS A CA 1
ATOM 1645 C C . LYS A 1 225 ? -22.565 -2.985 7.447 1.00 87.56 225 LYS A C 1
ATOM 1647 O O . LYS A 1 225 ? -22.639 -4.205 7.320 1.00 87.56 225 LYS A O 1
ATOM 1652 N N . GLY A 1 226 ? -23.491 -2.273 8.087 1.00 86.44 226 GLY A N 1
ATOM 1653 C CA . GLY A 1 226 ? -24.675 -2.856 8.722 1.00 86.44 226 GLY A CA 1
ATOM 1654 C C . GLY A 1 226 ? -24.458 -3.376 10.145 1.00 86.44 226 GLY A C 1
ATOM 1655 O O . GLY A 1 226 ? -25.438 -3.788 10.769 1.00 86.44 226 GLY A O 1
ATOM 1656 N N . VAL A 1 227 ? -23.231 -3.325 10.672 1.00 88.69 227 VAL A N 1
ATOM 1657 C CA . VAL A 1 227 ? -22.959 -3.611 12.083 1.00 88.69 227 VAL A CA 1
ATOM 1658 C C . VAL A 1 227 ? -23.446 -2.450 12.940 1.00 88.69 227 VAL A C 1
ATOM 1660 O O . VAL A 1 227 ? -23.220 -1.279 12.638 1.00 88.69 227 VAL A O 1
ATOM 1663 N N . LYS A 1 228 ? -24.166 -2.787 14.007 1.00 88.56 228 LYS A N 1
ATOM 1664 C CA . LYS A 1 228 ? -24.690 -1.839 14.993 1.00 88.56 228 LYS A CA 1
ATOM 1665 C C . LYS A 1 228 ? -23.930 -1.980 16.306 1.00 88.56 228 LYS A C 1
ATOM 1667 O O . LYS A 1 228 ? -23.466 -3.066 16.636 1.00 88.56 228 LYS A O 1
ATOM 1672 N N . PHE A 1 229 ? -23.911 -0.916 17.107 1.00 85.88 229 PHE A N 1
ATOM 1673 C CA . PHE A 1 229 ? -23.253 -0.903 18.421 1.00 85.88 229 PHE A CA 1
ATOM 1674 C C . PHE A 1 229 ? -23.685 -2.038 19.357 1.00 85.88 229 PHE A C 1
ATOM 1676 O O . PHE A 1 229 ? -22.862 -2.573 20.083 1.00 85.88 229 PHE A O 1
ATOM 1683 N N . ASN A 1 230 ? -24.954 -2.455 19.321 1.00 89.56 230 ASN A N 1
ATOM 1684 C CA . ASN A 1 230 ? -25.449 -3.549 20.165 1.00 89.56 230 ASN A CA 1
ATOM 1685 C C . ASN A 1 230 ? -24.965 -4.949 19.737 1.00 89.56 230 ASN A C 1
ATOM 1687 O O . ASN A 1 230 ? -25.378 -5.936 20.339 1.00 89.56 230 ASN A O 1
ATOM 1691 N N . GLN A 1 231 ? -24.170 -5.040 18.670 1.00 91.69 231 GLN A N 1
ATOM 1692 C CA . GLN A 1 231 ? -23.524 -6.268 18.208 1.00 91.69 231 GLN A CA 1
ATOM 1693 C C . GLN A 1 231 ? -22.030 -6.295 18.547 1.00 91.69 231 GLN A C 1
ATOM 1695 O O . GLN A 1 231 ? -21.366 -7.264 18.191 1.00 91.69 231 GLN A O 1
ATOM 1700 N N . LEU A 1 232 ? -21.514 -5.230 19.166 1.00 91.06 232 LEU A N 1
ATOM 1701 C CA . LEU A 1 232 ? -20.124 -5.112 19.578 1.00 91.06 232 LEU A CA 1
ATOM 1702 C C . LEU A 1 232 ? -19.987 -5.486 21.047 1.00 91.06 232 LEU A C 1
ATOM 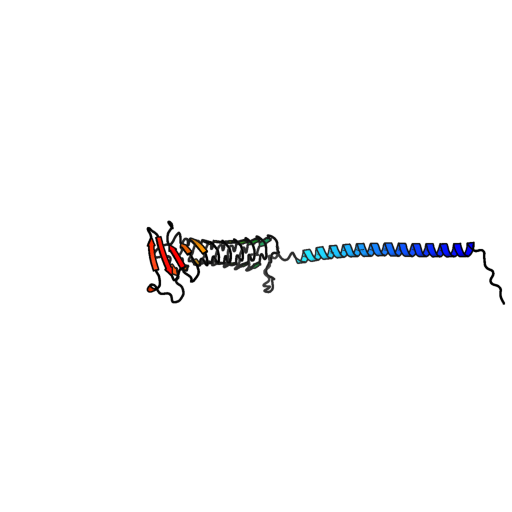1704 O O . LEU A 1 232 ? -20.795 -5.063 21.877 1.00 91.06 232 LEU A O 1
ATOM 1708 N N . ASP A 1 233 ? -18.908 -6.187 21.357 1.00 92.38 233 ASP A N 1
ATOM 1709 C CA . ASP A 1 233 ? -18.448 -6.369 22.724 1.00 92.38 233 ASP A CA 1
ATOM 1710 C C . ASP A 1 233 ? -17.342 -5.340 22.984 1.00 92.38 233 ASP A C 1
ATOM 1712 O O . ASP A 1 233 ? -16.253 -5.428 22.412 1.00 92.38 233 ASP A O 1
ATOM 1716 N N . ILE A 1 234 ? -17.649 -4.334 23.813 1.00 92.25 234 ILE A N 1
ATOM 1717 C CA . ILE A 1 234 ? -16.732 -3.241 24.167 1.00 92.25 234 ILE A CA 1
ATOM 1718 C C . ILE A 1 234 ? -16.334 -3.381 25.635 1.00 92.25 234 ILE A C 1
ATOM 1720 O O . ILE A 1 234 ? -17.179 -3.280 26.528 1.00 92.25 234 ILE A O 1
ATOM 1724 N N . VAL A 1 235 ? -15.045 -3.592 25.887 1.00 92.38 235 VAL A N 1
ATOM 1725 C CA . VAL A 1 235 ? -14.491 -3.815 27.227 1.00 92.38 235 VAL A CA 1
ATOM 1726 C C . VAL A 1 235 ? -13.362 -2.829 27.480 1.00 92.38 235 VAL A C 1
ATOM 1728 O O . VAL A 1 235 ? -12.477 -2.662 26.652 1.00 92.38 235 VAL A O 1
ATOM 1731 N N . ARG A 1 236 ? -13.358 -2.197 28.654 1.00 90.06 236 ARG A N 1
ATOM 1732 C CA . ARG A 1 236 ? -12.208 -1.418 29.122 1.00 90.06 236 ARG A CA 1
ATOM 1733 C C . ARG A 1 236 ? -11.276 -2.317 29.933 1.00 90.06 236 ARG A C 1
ATOM 1735 O O . ARG A 1 236 ? -11.735 -2.950 30.885 1.00 90.06 236 ARG A O 1
ATOM 1742 N N . GLN A 1 237 ? -9.990 -2.335 29.595 1.00 88.25 237 GLN A N 1
ATOM 1743 C CA . GLN A 1 237 ? -8.942 -3.026 30.348 1.00 88.25 237 GLN A CA 1
ATOM 1744 C C . GLN A 1 237 ? -7.841 -2.027 30.711 1.00 88.25 237 GLN A C 1
ATOM 1746 O O . GLN A 1 237 ? -7.054 -1.613 29.873 1.00 88.25 237 GLN A O 1
ATOM 1751 N N . GLY A 1 238 ? -7.818 -1.581 31.970 1.00 86.12 238 GLY A N 1
ATOM 1752 C CA . GLY A 1 238 ? -6.917 -0.501 32.378 1.00 86.12 238 GLY A CA 1
ATOM 1753 C C . GLY A 1 238 ? -7.206 0.797 31.612 1.00 86.12 238 GLY A C 1
ATOM 1754 O O . GLY A 1 238 ? -8.321 1.326 31.685 1.00 86.12 238 GLY A O 1
ATOM 1755 N N . THR A 1 239 ? -6.199 1.311 30.904 1.00 84.25 239 THR A N 1
ATOM 1756 C CA . THR A 1 239 ? -6.323 2.480 30.016 1.00 84.25 239 THR A CA 1
ATOM 1757 C C . THR A 1 239 ? -6.927 2.143 28.662 1.00 84.25 239 THR A C 1
ATOM 1759 O O . THR A 1 239 ? -7.447 3.045 28.006 1.00 84.25 239 THR A O 1
ATOM 1762 N N . ASP A 1 240 ? -6.925 0.868 28.291 1.00 88.25 240 ASP A N 1
ATOM 1763 C CA . ASP A 1 240 ? -7.167 0.438 26.924 1.00 88.25 240 ASP A CA 1
ATOM 1764 C C . ASP A 1 240 ? -8.644 0.085 26.718 1.00 88.25 240 ASP A C 1
ATOM 1766 O O . ASP A 1 240 ? -9.371 -0.289 27.653 1.00 88.25 240 ASP A O 1
ATOM 1770 N N . ILE A 1 241 ? -9.110 0.232 25.481 1.00 90.69 241 ILE A N 1
ATOM 1771 C CA . ILE A 1 241 ? -10.468 -0.114 25.062 1.00 90.69 241 ILE A CA 1
ATOM 1772 C C . ILE A 1 241 ? -10.375 -1.210 24.010 1.00 90.69 241 ILE A C 1
ATOM 1774 O O . ILE A 1 241 ? -9.767 -1.038 22.962 1.00 90.69 241 ILE A O 1
ATOM 1778 N N . LEU A 1 242 ? -11.025 -2.330 24.290 1.00 90.94 242 LEU A N 1
ATOM 1779 C CA . LEU A 1 242 ? -11.147 -3.465 23.394 1.00 90.94 242 LEU A CA 1
ATOM 1780 C C . LEU A 1 242 ? -12.526 -3.425 22.746 1.00 90.94 242 LEU A C 1
ATOM 1782 O O . LEU A 1 242 ? -13.536 -3.487 23.447 1.00 90.94 242 LEU A O 1
ATOM 1786 N N . VAL A 1 243 ? -12.567 -3.328 21.422 1.00 92.12 243 VAL A N 1
ATOM 1787 C CA . VAL A 1 243 ? -13.784 -3.382 20.609 1.00 92.12 243 VAL A CA 1
ATOM 1788 C C . VAL A 1 243 ? -13.731 -4.654 19.783 1.00 92.12 243 VAL A C 1
ATOM 1790 O O . VAL A 1 243 ? -12.884 -4.793 18.907 1.00 92.12 243 VAL A O 1
ATOM 1793 N N . SER A 1 244 ? -14.640 -5.589 20.043 1.00 89.88 244 SER A N 1
ATOM 1794 C CA . SER A 1 244 ? -14.659 -6.868 19.334 1.00 89.88 244 SER A CA 1
ATOM 1795 C C . SER A 1 244 ? -15.984 -7.151 18.639 1.00 89.88 244 SER A C 1
ATOM 1797 O O . SER A 1 244 ? -17.060 -6.724 19.072 1.00 89.88 244 SER A O 1
ATOM 1799 N N . PHE A 1 245 ? -15.895 -7.877 17.525 1.00 88.44 245 PHE A N 1
ATOM 1800 C CA . PHE A 1 245 ? -17.032 -8.306 16.722 1.00 88.44 245 PHE A CA 1
ATOM 1801 C C . PHE A 1 245 ? -16.748 -9.676 16.105 1.00 88.44 245 PHE A C 1
ATOM 1803 O O . PHE A 1 245 ? -15.878 -9.819 15.257 1.00 88.44 245 PHE A O 1
ATOM 1810 N N . LYS A 1 246 ? -17.515 -10.703 16.497 1.00 85.81 246 LYS A N 1
ATOM 1811 C CA . LYS A 1 246 ? -17.440 -12.065 15.920 1.00 85.81 246 LYS A CA 1
ATOM 1812 C C . LYS A 1 246 ? -16.035 -12.704 15.906 1.00 85.81 246 LYS A C 1
ATOM 1814 O O . LYS A 1 246 ? -15.776 -13.559 15.064 1.00 85.81 246 LYS A O 1
ATOM 1819 N N . GLY A 1 247 ? -15.184 -12.349 16.867 1.00 81.25 247 GLY A N 1
ATOM 1820 C CA . GLY A 1 247 ? -13.823 -12.876 17.005 1.00 81.25 247 GLY A CA 1
ATOM 1821 C C . GLY A 1 247 ? -12.730 -11.942 16.485 1.00 81.25 247 GLY A C 1
ATOM 1822 O O . GLY A 1 247 ? -11.582 -12.137 16.861 1.00 81.25 247 GLY A O 1
ATOM 1823 N N . ASP A 1 248 ? -13.084 -10.918 15.706 1.00 87.62 248 ASP A N 1
ATOM 1824 C CA . ASP A 1 248 ? -12.173 -9.835 15.335 1.00 87.62 248 ASP A CA 1
ATOM 1825 C C . ASP A 1 248 ? -12.062 -8.830 16.486 1.00 87.62 248 ASP A C 1
ATOM 1827 O O . ASP A 1 248 ? -13.063 -8.549 17.162 1.00 87.62 248 ASP A O 1
ATOM 1831 N N . LEU A 1 249 ? -10.862 -8.293 16.704 1.00 87.38 249 LEU A N 1
ATOM 1832 C CA . LEU A 1 249 ? -10.555 -7.352 17.775 1.00 87.38 249 LEU A CA 1
ATOM 1833 C C . LEU A 1 249 ? -9.855 -6.110 17.218 1.00 87.38 249 LEU A C 1
ATOM 1835 O O . LEU A 1 249 ? -8.907 -6.196 16.444 1.00 87.38 249 LEU A O 1
ATOM 1839 N N . LEU A 1 250 ? -10.312 -4.949 17.673 1.00 91.81 250 LEU A N 1
ATOM 1840 C CA . LEU A 1 250 ? -9.595 -3.689 17.583 1.00 91.81 250 LEU A CA 1
ATOM 1841 C C . LEU A 1 250 ? -9.3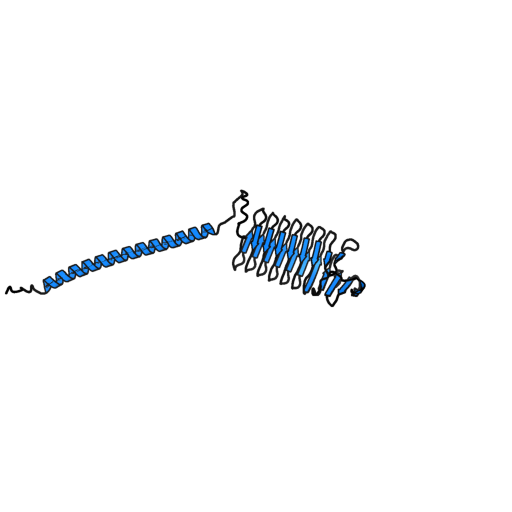41 -3.205 19.007 1.00 91.81 250 LEU A C 1
ATOM 1843 O O . LEU A 1 250 ? -10.269 -3.078 19.811 1.00 91.81 250 LEU A O 1
ATOM 1847 N N . ALA A 1 251 ? -8.079 -2.970 19.320 1.00 89.25 251 ALA A N 1
ATOM 1848 C CA . ALA A 1 251 ? -7.628 -2.527 20.620 1.00 89.25 251 ALA A CA 1
ATOM 1849 C C . ALA A 1 251 ? -7.089 -1.097 20.516 1.00 89.25 251 ALA A C 1
ATOM 1851 O O . ALA A 1 251 ? -6.289 -0.786 19.641 1.00 89.25 251 ALA A O 1
ATOM 1852 N N . ILE A 1 252 ? -7.560 -0.224 21.400 1.00 90.12 252 ILE A N 1
ATOM 1853 C CA . ILE A 1 252 ? -7.171 1.183 21.472 1.00 90.12 252 ILE A CA 1
ATOM 1854 C C . ILE A 1 252 ? -6.377 1.389 22.758 1.00 90.12 252 ILE A C 1
ATOM 1856 O O . ILE A 1 252 ? -6.946 1.216 23.840 1.00 90.12 252 ILE A O 1
ATOM 1860 N N . GLY A 1 253 ? -5.108 1.787 22.648 1.00 76.31 253 GLY A N 1
ATOM 1861 C CA . GLY A 1 253 ? -4.240 2.082 23.792 1.00 76.31 253 GLY A CA 1
ATOM 1862 C C . GLY A 1 253 ? -2.815 1.535 23.651 1.00 76.31 253 GLY A C 1
ATOM 1863 O O . GLY A 1 253 ? -2.530 0.717 22.785 1.00 76.31 253 GLY A O 1
ATOM 1864 N N . GLN A 1 254 ? -1.906 2.013 24.508 1.00 62.34 254 GLN A N 1
ATOM 1865 C CA . GLN A 1 254 ? -0.455 1.761 24.412 1.00 62.34 254 GLN A CA 1
ATOM 1866 C C . GLN A 1 254 ? 0.076 0.659 25.347 1.00 62.34 254 GLN A C 1
ATOM 1868 O O . GLN A 1 254 ? 1.280 0.416 25.358 1.00 62.34 254 GLN A O 1
ATOM 1873 N N . ASN A 1 255 ? -0.775 0.018 26.159 1.00 58.78 255 ASN A N 1
ATOM 1874 C CA . ASN A 1 255 ? -0.344 -0.900 27.228 1.00 58.78 255 ASN A CA 1
ATOM 1875 C C . ASN A 1 255 ? -0.841 -2.350 27.049 1.00 58.78 255 ASN A C 1
ATOM 1877 O O . ASN A 1 255 ? -0.997 -3.064 28.045 1.00 58.78 255 ASN A O 1
ATOM 1881 N N . LEU A 1 256 ? -1.080 -2.759 25.800 1.00 55.69 256 LEU A N 1
ATOM 1882 C CA . LEU A 1 256 ? -1.648 -4.060 25.429 1.00 55.69 256 LEU A CA 1
ATOM 1883 C C . LEU A 1 256 ? -0.629 -5.206 25.468 1.00 55.69 256 LEU A C 1
ATOM 1885 O O . LEU A 1 256 ? 0.530 -4.994 25.046 1.00 55.69 256 LEU A O 1
#

Sequence (256 aa):
MGNIRIGTTRGFLDDVVDVVDDVGDFIDDASDAADDINDTINEIDDDIKDIADEFDDDDDNDDNGGSDNNKKPKQGDNRNNNLKGTNRDDSISGKLGNDRIEGRKGDDRLFGDQGNDRLFGDPGNDDLLGGAGNDSLVGGKGNDELLGENGNDTLDGGAGTDFLRGGNGDDVMIGGAGDDVFAGGKGIDICNGGPGRDAFTLAKGQGYLIVQDYQDGIDKVSLPKGVKFNQLDIVRQGTDILVSFKGDLLAIGQNL

Secondary structure (DSSP, 8-state):
-PPP----HHHHHHHHHHHHHHHHHHHHHHHHHHHHHHHHHHHHHHHHHHHHHHHH---S---S----TT-PPEE--SS--EEE--SS--EEE--BSS-EEE--SSS-EEEEEESS-EEEEEES--EEEEEESS-EEEEEES--EEEEEESS-EEEEEESS-EEEEEESS-EEEEEES--EEEEEEEEEEEE--SS--EEE--TT-EEEEESS--TTT-EEEPPTT--GGG-EEEEETTEEEEEETTEEEEESS--

Foldseek 3Di:
DDDDDDDPPVVVVVVVVVVVVVVVVVVVVVVVVVVVVVVVVVVVVVVVVVVVVVVVPPDPDDPDDDPDPPPDAAEADQEAEEEEADQEAGEYAHAHYAYEYENAHYAYEYYPAYEAYEYHCAHHQYEAEQHAEAYEEANHEEEYEYENAYYAYEEHCAAYAYEDEDHAYAYEYENHHEEYEYDDHADAYEYEDYPYAYEYEQDPRRAEYEYAHDDPPRYDYHYPPPDDPVQWDWDDDPPKIWTDHPNHIYIYHHPD

Radius of gyration: 35.47 Å; chains: 1; bounding box: 80×68×118 Å

pLDDT: mean 86.71, std 16.75, range [33.19, 98.94]